Protein AF-0000000085066279 (afdb_homodimer)

Organism: Acidithiobacillus ferrooxidans (strain ATCC 23270 / DSM 14882 / CIP 104768 / NCIMB 8455) (NCBI:txid243159)

pLDDT: mean 94.23, std 7.68, range [51.97, 98.94]

Solvent-accessible surface area (backbone atoms only — not comparable to full-atom values): 13803 Å² total; per-residue (Å²): 114,69,69,58,53,50,50,50,53,35,50,50,52,16,54,42,42,28,54,33,51,52,18,50,23,32,25,36,24,28,29,51,40,32,69,71,71,25,71,90,31,70,69,58,28,53,52,33,43,52,47,23,27,52,13,27,50,40,41,52,52,37,54,50,48,53,48,50,53,36,28,74,75,66,74,42,65,82,91,58,49,72,70,12,40,52,22,49,51,48,31,49,51,31,34,53,53,35,34,52,52,32,52,50,44,74,73,42,47,90,78,44,53,72,66,54,52,49,49,53,47,50,51,42,27,50,35,36,51,49,30,51,40,25,50,21,39,27,62,54,49,86,113,70,66,58,53,51,50,51,53,35,49,51,52,17,52,42,42,28,55,34,52,52,18,51,22,32,25,36,23,29,30,52,41,34,69,72,70,24,72,92,31,69,71,59,29,52,52,33,43,50,47,23,28,52,13,28,51,40,41,52,53,37,53,49,47,54,48,51,52,36,29,74,74,67,74,42,65,82,90,59,50,70,68,14,39,53,21,49,52,48,32,50,51,31,34,54,52,34,33,51,50,34,51,50,45,74,73,44,48,91,78,46,52,73,67,54,51,49,48,53,47,50,51,42,27,49,35,36,53,49,30,52,40,25,50,20,39,27,64,54,49,85

Foldseek 3Di:
DVVVVVVVLVVQLVVLVVLLVVLLCLQQVLLVCLLPPCLPPPVSNLVSLVSNLVSLVSNVVSVVVQQVSCCVVVVDGDPADDLLVVLVVLLVVLSVLLNVLSVVCNVCVVPDDSVRSNVSSVVSSVSSVSNVVSVVSNVPRD/DVVVVVVVLVVVLVVLVVLLVVLLCLQQVLLVCLLPPCLPPPVSNLVSLVSNLVSLVSNVVSVVVQQVSCCVVVVDGDPADDLLVVLVVLLVVLSVLLNVLSVVCNVCVVPDDSVRSNVSSVVSSVSSVSNVVSVVSNVPRD

Sequence (284 aa):
MSGFFFSTQLLLYACIQALHNLGAVAIVGGGAAALLLARRSPGTQRTLVWVITLGWVNQGVTGALFGITSYAYDGRLPDIHGIALTALFLKMACAVAGIILGMTYLGFESGWSGAGQRRVLGADFGLGVTALTAAAFLRWFSMSGFFFSTQLLLYACIQALHNLGAVAIVGGGAAALLLARRSPGTQRTLVWVITLGWVNQGVTGALFGITSYAYDGRLPDIHGIALTALFLKMACAVAGIILGMTYLGFESGWSGAGQRRVLGADFGLGVTALTAAAFLRWFS

Nearest PDB structures (foldseek):
  3egw-assembly1_C  TM=5.093E-01  e=3.151E-01  Escherichia coli K-12
  1y5l-assembly1_C  TM=3.820E-01  e=2.160E+00  Escherichia coli
  3ezu-assembly1_A-2  TM=3.743E-01  e=4.312E+00  Geobacter sulfurreducens
  8t1f-assembly1_B  TM=3.229E-01  e=4.104E+00  Homo sapiens
  3egw-assembly1_C  TM=5.090E-01  e=3.591E-01  Escherichia coli K-12

Secondary structure (DSSP, 8-state):
-HHHHHHHHHHHHHHHHHHHHHHHHHHHHHHHHHHHTSTT-HHHHHHHHHHHHHHHHHHHHHHHHHHHHHHHHHSS-----HHHHHHHHHHHHHHHHHHHHHHHHHHHGGGS-HHHHHHHHHHHHHHHHHHHHHHHHHHH--/-HHHHHHHHHHHHHHHHHHHHHHHHHHHHHHHHHHHTSTT-HHHHHHHHHHHHHHHHHHHHHHHHHHHHHHHHHSS-----HHHHHHHHHHHHHHHHHHHHHHHHHHHGGGS-HHHHHHHHHHHHHHHHHHHHHHHHHHH--

Structure (mmCIF, N/CA/C/O backbone):
data_AF-0000000085066279-model_v1
#
loop_
_entity.id
_entity.type
_entity.pdbx_description
1 polymer 'Uncharacterized protein'
#
loop_
_atom_site.group_PDB
_atom_site.id
_atom_site.type_symbol
_atom_site.label_atom_id
_atom_site.label_alt_id
_atom_site.label_comp_id
_atom_site.label_asym_id
_atom_site.label_entity_id
_atom_site.label_seq_id
_atom_site.pdbx_PDB_ins_code
_atom_site.Cartn_x
_atom_site.Cartn_y
_atom_site.Cartn_z
_atom_site.occupancy
_atom_site.B_iso_or_equiv
_atom_site.auth_seq_id
_atom_site.auth_comp_id
_atom_site.auth_asym_id
_atom_site.auth_atom_id
_atom_site.pdbx_PDB_model_num
ATOM 1 N N . MET A 1 1 ? 1.073 -34.594 8.008 1 51.97 1 MET A N 1
ATOM 2 C CA . MET A 1 1 ? 2.26 -33.781 8.297 1 51.97 1 MET A CA 1
ATOM 3 C C . MET A 1 1 ? 2.561 -32.844 7.156 1 51.97 1 MET A C 1
ATOM 5 O O . MET A 1 1 ? 2.848 -31.656 7.391 1 51.97 1 MET A O 1
ATOM 9 N N . SER A 1 2 ? 2.305 -33.156 5.855 1 62.31 2 SER A N 1
ATOM 10 C CA . SER A 1 2 ? 2.576 -32.344 4.664 1 62.31 2 SER A CA 1
ATOM 11 C C . SER A 1 2 ? 1.599 -31.188 4.539 1 62.31 2 SER A C 1
ATOM 13 O O . SER A 1 2 ? 2.002 -30.062 4.266 1 62.31 2 SER A O 1
ATOM 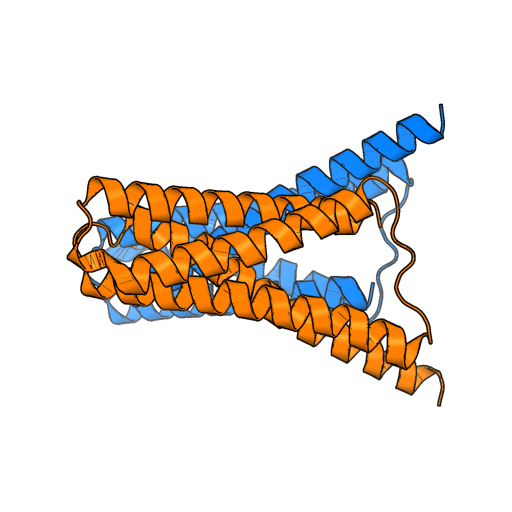15 N N . GLY A 1 3 ? 0.349 -31.453 4.93 1 62.25 3 GLY A N 1
ATOM 16 C CA . GLY A 1 3 ? -0.673 -30.422 4.855 1 62.25 3 GLY A CA 1
ATOM 17 C C . GLY A 1 3 ? -0.469 -29.312 5.867 1 62.25 3 GLY A C 1
ATOM 18 O O . GLY A 1 3 ? -0.65 -28.125 5.547 1 62.25 3 GLY A O 1
ATOM 19 N N . PHE A 1 4 ? -0.004 -29.75 7.109 1 62.25 4 PHE A N 1
ATOM 20 C CA . PHE A 1 4 ? 0.241 -28.781 8.18 1 62.25 4 PHE A CA 1
ATOM 21 C C . PHE A 1 4 ? 1.434 -27.906 7.844 1 62.25 4 PHE A C 1
ATOM 23 O O . PHE A 1 4 ? 1.387 -26.688 8.047 1 62.25 4 PHE A O 1
ATOM 30 N N . PHE A 1 5 ? 2.461 -28.438 7.34 1 65.38 5 PHE A N 1
ATOM 31 C CA . PHE A 1 5 ? 3.664 -27.703 6.977 1 65.38 5 PHE A CA 1
ATOM 32 C C . PHE A 1 5 ? 3.367 -26.703 5.863 1 65.38 5 PHE A C 1
ATOM 34 O O . PHE A 1 5 ? 3.838 -25.562 5.902 1 65.38 5 PHE A O 1
ATOM 41 N N . PHE A 1 6 ? 2.561 -27.094 5.008 1 74.62 6 PHE A N 1
ATOM 42 C CA . PHE A 1 6 ? 2.174 -26.219 3.906 1 74.62 6 PHE A CA 1
ATOM 43 C C . PHE A 1 6 ? 1.35 -25.031 4.414 1 74.62 6 PHE A C 1
ATOM 45 O O . PHE A 1 6 ? 1.596 -23.891 4.035 1 74.62 6 PHE A O 1
ATOM 52 N N . SER A 1 7 ? 0.626 -25.312 5.371 1 84.94 7 SER A N 1
ATOM 53 C CA . SER A 1 7 ? -0.211 -24.266 5.934 1 84.94 7 SER A CA 1
ATOM 54 C C . SER A 1 7 ? 0.62 -23.266 6.734 1 84.94 7 SER A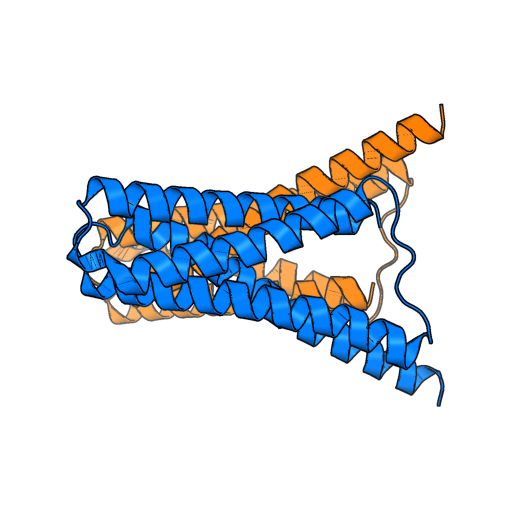 C 1
ATOM 56 O O . SER A 1 7 ? 0.38 -22.062 6.672 1 84.94 7 SER A O 1
ATOM 58 N N . THR A 1 8 ? 1.667 -23.734 7.398 1 89.56 8 THR A N 1
ATOM 59 C CA . THR A 1 8 ? 2.535 -22.859 8.188 1 89.56 8 THR A CA 1
ATOM 60 C C . THR A 1 8 ? 3.361 -21.953 7.277 1 89.56 8 THR A C 1
ATOM 62 O O . THR A 1 8 ? 3.523 -20.766 7.559 1 89.56 8 THR A O 1
ATOM 65 N N . GLN A 1 9 ? 3.873 -22.531 6.262 1 92.62 9 GLN A N 1
ATOM 66 C CA . GLN A 1 9 ? 4.648 -21.75 5.305 1 92.62 9 GLN A CA 1
ATOM 67 C C . GLN A 1 9 ? 3.801 -20.641 4.68 1 92.62 9 GLN A C 1
ATOM 69 O O . GLN A 1 9 ? 4.242 -19.484 4.578 1 92.62 9 GLN A O 1
ATOM 74 N N . LEU A 1 10 ? 2.605 -20.984 4.359 1 95.56 10 LEU A N 1
ATOM 75 C CA . LEU A 1 10 ? 1.714 -20 3.75 1 95.56 10 LEU A CA 1
ATOM 76 C C . LEU A 1 10 ? 1.371 -18.891 4.738 1 95.56 10 LEU A C 1
ATOM 78 O O . LEU A 1 10 ? 1.286 -17.719 4.359 1 95.56 10 LEU A O 1
ATOM 82 N N . LEU A 1 11 ? 1.206 -19.297 5.965 1 95 11 LEU A N 1
ATOM 83 C CA . LEU A 1 11 ? 0.916 -18.312 7 1 95 11 LEU A CA 1
ATOM 84 C C . LEU A 1 11 ? 2.092 -17.359 7.188 1 95 11 LEU A C 1
ATOM 86 O O . LEU A 1 11 ? 1.898 -16.141 7.328 1 95 11 LEU A O 1
ATOM 90 N N . LEU A 1 12 ? 3.264 -17.891 7.125 1 96.19 12 LEU A N 1
ATOM 91 C CA . LEU A 1 12 ? 4.457 -17.062 7.262 1 96.19 12 LEU A CA 1
ATOM 92 C C . LEU A 1 12 ? 4.578 -16.094 6.098 1 96.19 12 LEU A C 1
ATOM 94 O O . LEU A 1 12 ? 4.824 -14.898 6.309 1 96.19 12 LEU A O 1
ATOM 98 N N . TYR A 1 13 ? 4.324 -16.594 4.891 1 96.25 13 TYR A N 1
ATOM 99 C CA . TYR A 1 13 ? 4.348 -15.719 3.727 1 96.25 13 TYR A CA 1
ATOM 100 C C . TYR A 1 13 ? 3.305 -14.609 3.854 1 96.25 13 TYR A C 1
ATOM 102 O O . TYR A 1 13 ? 3.584 -13.445 3.553 1 96.25 13 TYR A O 1
ATOM 110 N N . ALA A 1 14 ? 2.174 -14.922 4.348 1 97.31 14 ALA A N 1
ATOM 111 C CA . ALA A 1 14 ? 1.094 -13.945 4.484 1 97.31 14 ALA A CA 1
ATOM 112 C C . ALA A 1 14 ? 1.447 -12.875 5.512 1 97.31 14 ALA A C 1
ATOM 114 O O . ALA A 1 14 ? 1.197 -11.688 5.293 1 97.31 14 ALA A O 1
ATOM 115 N N . CYS A 1 15 ? 2.035 -13.289 6.586 1 97.88 15 CYS A N 1
ATOM 116 C CA . CYS A 1 15 ? 2.424 -12.336 7.621 1 97.88 15 CYS A CA 1
ATOM 117 C C . CYS A 1 15 ? 3.512 -11.398 7.121 1 97.88 15 CYS A C 1
ATOM 119 O O . CYS A 1 15 ? 3.443 -10.188 7.344 1 97.88 15 CYS A O 1
ATOM 121 N N . ILE A 1 16 ? 4.492 -11.953 6.41 1 98.31 16 ILE A N 1
ATOM 122 C CA . ILE A 1 16 ? 5.551 -11.141 5.828 1 98.31 16 ILE A CA 1
ATOM 123 C C . ILE A 1 16 ? 4.953 -10.156 4.828 1 98.31 16 ILE A C 1
ATOM 125 O O . ILE A 1 16 ? 5.301 -8.969 4.836 1 98.31 16 ILE A O 1
ATOM 129 N N . GLN A 1 17 ? 4.062 -10.664 4.051 1 98.06 17 GLN A N 1
ATOM 130 C CA . GLN A 1 17 ? 3.428 -9.812 3.045 1 98.06 17 GLN A CA 1
ATOM 131 C C . GLN A 1 17 ? 2.637 -8.688 3.695 1 98.06 17 GLN A C 1
ATOM 133 O O . GLN A 1 17 ? 2.633 -7.559 3.199 1 98.06 17 GLN A O 1
ATOM 138 N N . ALA A 1 18 ? 1.961 -8.953 4.754 1 98.38 18 ALA A N 1
ATOM 139 C CA . ALA A 1 18 ? 1.203 -7.922 5.457 1 98.38 18 ALA A CA 1
ATOM 140 C C . ALA A 1 18 ? 2.125 -6.812 5.96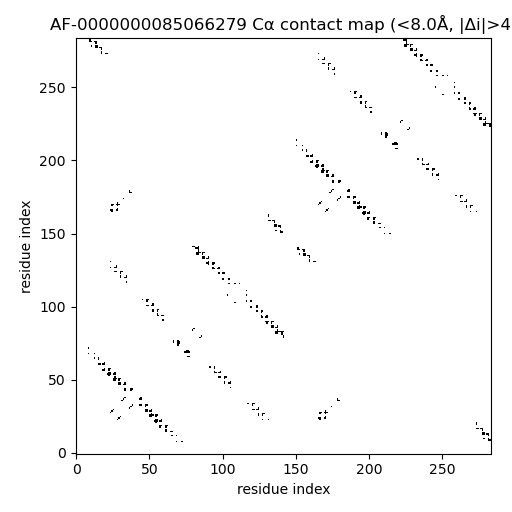5 1 98.38 18 ALA A C 1
ATOM 142 O O . ALA A 1 18 ? 1.835 -5.629 5.789 1 98.38 18 ALA A O 1
ATOM 143 N N . LEU A 1 19 ? 3.217 -7.203 6.562 1 98.5 19 LEU A N 1
ATOM 144 C CA . LEU A 1 19 ? 4.195 -6.234 7.043 1 98.5 19 LEU A CA 1
ATOM 145 C C . LEU A 1 19 ? 4.809 -5.457 5.883 1 98.5 19 LEU A C 1
ATOM 147 O O . LEU A 1 19 ? 5.043 -4.254 5.988 1 98.5 19 LEU A O 1
ATOM 151 N N . HIS A 1 20 ? 5.043 -6.18 4.82 1 98.56 20 HIS A N 1
ATOM 152 C CA . HIS A 1 20 ? 5.602 -5.57 3.619 1 98.56 20 HIS A CA 1
ATOM 153 C C . HIS A 1 20 ? 4.66 -4.512 3.051 1 98.56 20 HIS A C 1
ATOM 155 O O . HIS A 1 20 ? 5.094 -3.412 2.699 1 98.56 20 HIS A O 1
ATOM 161 N N . ASN A 1 21 ? 3.387 -4.766 3.053 1 98.56 21 ASN A N 1
ATOM 162 C CA . ASN A 1 21 ? 2.369 -3.828 2.59 1 98.56 21 ASN A CA 1
ATOM 163 C C . ASN A 1 21 ? 2.314 -2.582 3.469 1 98.56 21 ASN A C 1
ATOM 165 O O . ASN A 1 21 ? 2.195 -1.464 2.963 1 98.56 21 ASN A O 1
ATOM 169 N N . LEU A 1 22 ? 2.414 -2.807 4.711 1 98.5 22 LEU A N 1
ATOM 170 C CA . LEU A 1 22 ? 2.357 -1.685 5.645 1 98.5 22 LEU A CA 1
ATOM 171 C C . LEU A 1 22 ? 3.57 -0.776 5.477 1 98.5 22 LEU A C 1
ATOM 173 O O . LEU A 1 22 ? 3.459 0.445 5.605 1 98.5 22 LEU A O 1
ATOM 177 N N . GLY A 1 23 ? 4.672 -1.417 5.219 1 98.69 23 GLY A N 1
ATOM 178 C CA . GLY A 1 23 ? 5.852 -0.618 4.926 1 98.69 23 GLY A CA 1
ATOM 179 C C . GLY A 1 23 ? 5.691 0.251 3.693 1 98.69 23 GLY A C 1
ATOM 180 O O . GLY A 1 23 ? 6.121 1.408 3.684 1 98.69 23 GLY A O 1
ATOM 181 N N . ALA A 1 24 ? 5.094 -0.312 2.676 1 98.81 24 ALA A N 1
ATOM 182 C CA . ALA A 1 24 ? 4.855 0.45 1.454 1 98.81 24 ALA A CA 1
ATOM 183 C C . ALA A 1 24 ? 3.93 1.635 1.719 1 98.81 24 ALA A C 1
ATOM 185 O O . ALA A 1 24 ? 4.145 2.729 1.194 1 98.81 24 ALA A O 1
ATOM 186 N N . VAL A 1 25 ? 2.957 1.449 2.525 1 98.81 25 VAL A N 1
ATOM 187 C CA . VAL A 1 25 ? 2.045 2.525 2.898 1 98.81 25 VAL A CA 1
ATOM 188 C C . VAL A 1 25 ? 2.811 3.617 3.645 1 98.81 25 VAL A C 1
ATOM 190 O O . VAL A 1 25 ? 2.594 4.809 3.406 1 98.81 25 VAL A O 1
ATOM 193 N N . ALA A 1 26 ? 3.648 3.197 4.559 1 98.81 26 ALA A N 1
ATOM 194 C CA . ALA A 1 26 ? 4.441 4.168 5.309 1 98.81 26 ALA A CA 1
ATOM 195 C C . ALA A 1 26 ? 5.293 5.02 4.375 1 98.81 26 ALA A C 1
ATOM 197 O O . ALA A 1 26 ? 5.414 6.234 4.566 1 98.81 26 ALA A O 1
ATOM 198 N N . ILE A 1 27 ? 5.84 4.414 3.379 1 98.94 27 ILE A N 1
ATOM 199 C CA . ILE A 1 27 ? 6.746 5.098 2.463 1 98.94 27 ILE A CA 1
ATOM 200 C C . ILE A 1 27 ? 5.961 6.074 1.59 1 98.94 27 ILE A C 1
ATOM 202 O O . ILE A 1 27 ? 6.219 7.281 1.606 1 98.94 27 ILE A O 1
ATOM 206 N N . VAL A 1 28 ? 4.996 5.586 0.879 1 98.88 28 VAL A N 1
ATOM 207 C CA . VAL A 1 28 ? 4.305 6.406 -0.11 1 98.88 28 VAL A CA 1
ATOM 208 C C . VAL A 1 28 ? 3.309 7.328 0.589 1 98.88 28 VAL A C 1
ATOM 210 O O . VAL A 1 28 ? 3.236 8.523 0.281 1 98.88 28 VAL A O 1
ATOM 213 N N . GLY A 1 29 ? 2.566 6.762 1.529 1 98.75 29 GLY A N 1
ATOM 214 C CA . GLY A 1 29 ? 1.651 7.594 2.295 1 98.75 29 GLY A CA 1
ATOM 215 C C . GLY A 1 29 ? 2.357 8.641 3.135 1 98.75 29 GLY A C 1
ATOM 216 O O . GLY A 1 29 ? 1.924 9.797 3.193 1 98.75 29 GLY A O 1
ATOM 217 N N . GLY A 1 30 ? 3.426 8.227 3.787 1 98.62 30 GLY A N 1
ATOM 218 C CA . GLY A 1 30 ? 4.227 9.172 4.551 1 98.62 30 GLY A CA 1
ATOM 219 C C . GLY A 1 30 ? 4.863 10.242 3.693 1 98.62 30 GLY A C 1
ATOM 220 O O . GLY A 1 30 ? 4.914 11.414 4.086 1 98.62 30 GLY A O 1
ATOM 221 N N . GLY A 1 31 ? 5.32 9.797 2.57 1 98.62 31 GLY A N 1
ATOM 222 C CA . GLY A 1 31 ? 5.887 10.766 1.643 1 98.62 31 GLY A CA 1
ATOM 223 C C . GLY A 1 31 ? 4.883 11.805 1.177 1 98.62 31 GLY A C 1
ATOM 224 O O . GLY A 1 31 ? 5.18 13 1.161 1 98.62 31 GLY A O 1
ATOM 225 N N . ALA A 1 32 ? 3.723 11.344 0.807 1 98.62 32 ALA A N 1
ATOM 226 C CA . ALA A 1 32 ? 2.668 12.266 0.407 1 98.62 32 ALA A CA 1
ATOM 227 C C . ALA A 1 32 ? 2.307 13.211 1.55 1 98.62 32 ALA A C 1
ATOM 229 O O . ALA A 1 32 ? 2.145 14.422 1.34 1 98.62 32 ALA A O 1
ATOM 230 N N . ALA A 1 33 ? 2.232 12.688 2.73 1 98.44 33 ALA A N 1
ATOM 231 C CA . ALA A 1 33 ? 1.896 13.508 3.893 1 98.44 33 ALA A CA 1
ATOM 232 C C . ALA A 1 33 ? 2.977 14.547 4.16 1 98.44 33 ALA A C 1
ATOM 234 O O . ALA A 1 33 ? 2.67 15.703 4.48 1 98.44 33 ALA A O 1
ATOM 235 N N . ALA A 1 34 ? 4.199 14.156 4.027 1 97.88 34 ALA A N 1
ATOM 236 C CA . ALA A 1 34 ? 5.301 15.086 4.258 1 97.88 34 ALA A CA 1
ATOM 237 C C . ALA A 1 34 ? 5.273 16.234 3.248 1 97.88 34 ALA A C 1
ATOM 239 O O . ALA A 1 34 ? 5.461 17.391 3.613 1 97.88 34 ALA A O 1
ATOM 240 N N . LEU A 1 35 ? 4.957 15.938 2.033 1 97.38 35 LEU A N 1
ATOM 241 C CA . LEU A 1 35 ? 5.02 16.906 0.94 1 97.38 35 LEU A CA 1
ATOM 242 C C . LEU A 1 35 ? 3.801 17.812 0.955 1 97.38 35 LEU A C 1
ATOM 244 O O . LEU A 1 35 ? 3.9 19 0.604 1 97.38 35 LEU A O 1
ATOM 248 N N . LEU A 1 36 ? 2.693 17.281 1.435 1 96.06 36 LEU A N 1
ATOM 249 C CA . LEU A 1 36 ? 1.452 18.016 1.222 1 96.06 36 LEU A CA 1
ATOM 250 C C . LEU A 1 36 ? 0.933 18.594 2.533 1 96.06 36 LEU A C 1
ATOM 252 O O . LEU A 1 36 ? 0.316 19.656 2.543 1 96.06 36 LEU A O 1
ATOM 256 N N . LEU A 1 37 ? 1.232 17.922 3.652 1 95.88 37 LEU A N 1
ATOM 257 C CA . LEU A 1 37 ? 0.564 18.312 4.891 1 95.88 37 LEU A CA 1
ATOM 258 C C . LEU A 1 37 ? 1.564 18.859 5.902 1 95.88 37 LEU A C 1
ATOM 260 O O . LEU A 1 37 ? 1.208 19.672 6.75 1 95.88 37 LEU A O 1
ATOM 264 N N . ALA A 1 38 ? 2.799 18.469 5.789 1 94 38 ALA A N 1
ATOM 265 C CA . ALA A 1 38 ? 3.746 18.812 6.852 1 94 38 ALA A CA 1
ATOM 266 C C . ALA A 1 38 ? 4.777 19.828 6.363 1 94 38 ALA A C 1
ATOM 268 O O . ALA A 1 38 ? 5.816 20.016 7 1 94 38 ALA A O 1
ATOM 269 N N . ARG A 1 39 ? 4.555 20.469 5.32 1 87.69 39 ARG A N 1
ATOM 270 C CA . ARG A 1 39 ? 5.5 21.375 4.676 1 87.69 39 ARG A CA 1
ATOM 271 C C . ARG A 1 39 ? 5.922 22.484 5.629 1 87.69 39 ARG A C 1
ATOM 273 O O . ARG A 1 39 ? 7.062 22.953 5.574 1 87.69 39 ARG A O 1
ATOM 280 N N . ARG A 1 40 ? 5.094 22.938 6.555 1 87.88 40 ARG A N 1
ATOM 281 C CA . ARG A 1 40 ? 5.371 24.094 7.402 1 87.88 40 ARG A CA 1
ATOM 282 C C . ARG A 1 40 ? 5.637 23.656 8.844 1 87.88 40 ARG A C 1
ATOM 284 O O . ARG A 1 40 ? 5.547 24.469 9.766 1 87.88 40 ARG A O 1
ATOM 291 N N . SER A 1 41 ? 5.906 22.375 9 1 92 41 SER A N 1
ATOM 292 C CA . SER A 1 41 ? 6.168 21.844 10.328 1 92 41 SER A CA 1
ATOM 293 C C . SER A 1 41 ? 7.418 20.969 10.336 1 92 41 SER A C 1
ATOM 295 O O . SER A 1 41 ? 7.332 19.75 10.195 1 92 41 SER A O 1
ATOM 297 N N . PRO A 1 42 ? 8.531 21.625 10.625 1 90.5 42 PRO A N 1
ATOM 298 C CA . PRO A 1 42 ? 9.797 20.875 10.547 1 90.5 42 PRO A CA 1
ATOM 299 C C . PRO A 1 42 ? 9.812 19.656 11.453 1 90.5 42 PRO A C 1
ATOM 301 O O . PRO A 1 42 ? 10.328 18.594 11.055 1 90.5 42 PRO A O 1
ATOM 304 N N . GLY A 1 43 ? 9.297 19.797 12.641 1 93.5 43 GLY A N 1
ATOM 305 C CA . GLY A 1 43 ? 9.25 18.656 13.531 1 93.5 43 GLY A CA 1
ATOM 306 C C . GLY A 1 43 ? 8.438 17.5 12.977 1 93.5 43 GLY A C 1
ATOM 307 O O . GLY A 1 43 ? 8.875 16.344 13.031 1 93.5 43 GLY A O 1
ATOM 308 N N . THR A 1 44 ? 7.238 17.781 12.43 1 95.94 44 THR A N 1
ATOM 309 C CA . THR A 1 44 ? 6.383 16.766 11.828 1 95.94 44 THR A CA 1
ATOM 310 C C . THR A 1 44 ? 7.047 16.156 10.602 1 95.94 44 THR A C 1
ATOM 312 O O . THR A 1 44 ? 6.973 14.938 10.383 1 95.94 44 THR A O 1
ATOM 315 N N . GLN A 1 45 ? 7.656 16.984 9.859 1 96.25 45 GLN A N 1
ATOM 316 C CA . GLN A 1 45 ? 8.352 16.484 8.68 1 96.25 45 GLN A CA 1
ATOM 317 C C . GLN A 1 45 ? 9.461 15.508 9.062 1 96.25 45 GLN A C 1
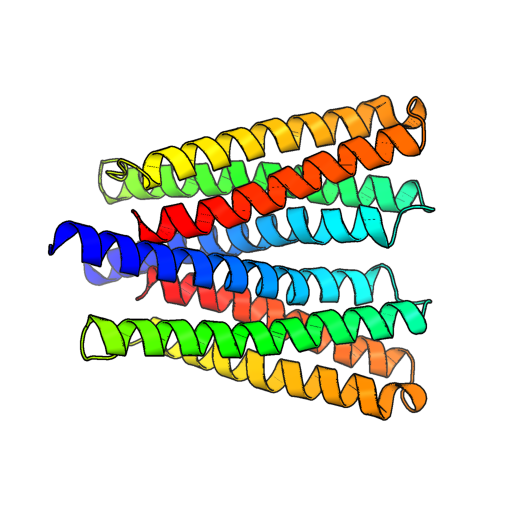ATOM 319 O O . GLN A 1 45 ? 9.586 14.438 8.461 1 96.25 45 GLN A O 1
ATOM 324 N N . ARG A 1 46 ? 10.234 15.875 10.031 1 96.5 46 ARG A N 1
ATOM 325 C CA . ARG A 1 46 ? 11.305 14.992 10.484 1 96.5 46 ARG A CA 1
ATOM 326 C C . ARG A 1 46 ? 10.75 13.656 10.953 1 96.5 46 ARG A C 1
ATOM 328 O O . ARG A 1 46 ? 11.305 12.602 10.641 1 96.5 46 ARG A O 1
ATOM 335 N N . THR A 1 47 ? 9.68 13.648 11.68 1 97.88 47 THR A N 1
ATOM 336 C CA . THR A 1 47 ? 9.031 12.422 12.141 1 97.88 47 THR A CA 1
ATOM 337 C C . THR A 1 47 ? 8.586 11.57 10.953 1 97.88 47 THR A C 1
ATOM 339 O O . THR A 1 47 ? 8.797 10.359 10.945 1 97.88 47 THR A O 1
ATOM 342 N N . LEU A 1 48 ? 8 12.195 9.984 1 98.44 48 LEU A N 1
ATOM 343 C CA . LEU A 1 48 ? 7.547 11.469 8.805 1 98.44 48 LEU A CA 1
ATOM 344 C C . LEU A 1 48 ? 8.727 10.867 8.039 1 98.44 48 LEU A C 1
ATOM 346 O O . LEU A 1 48 ? 8.633 9.758 7.523 1 98.44 48 LEU A O 1
ATOM 350 N N . VAL A 1 49 ? 9.805 11.609 7.992 1 98.38 49 VAL A N 1
ATOM 351 C CA . VAL A 1 49 ? 10.977 11.078 7.309 1 98.38 49 VAL A CA 1
ATOM 352 C C . VAL A 1 49 ? 11.508 9.859 8.062 1 98.38 49 VAL A C 1
ATOM 354 O O . VAL A 1 49 ? 11.961 8.891 7.453 1 98.38 49 VAL A O 1
ATOM 357 N N . TRP A 1 50 ? 11.477 9.852 9.367 1 98.5 50 TRP A N 1
ATOM 358 C CA . TRP A 1 50 ? 11.82 8.664 10.141 1 98.5 50 TRP A CA 1
ATOM 359 C C . TRP A 1 50 ? 10.898 7.5 9.781 1 98.5 50 TRP A C 1
ATOM 361 O O . TRP A 1 50 ? 11.359 6.375 9.57 1 98.5 50 TRP A O 1
ATOM 371 N N . VAL A 1 51 ? 9.602 7.691 9.688 1 98.81 51 VAL A N 1
ATOM 372 C CA . VAL A 1 51 ? 8.617 6.668 9.352 1 98.81 51 VAL A CA 1
ATOM 373 C C . VAL A 1 51 ? 8.906 6.109 7.961 1 98.81 51 VAL A C 1
ATOM 375 O O . VAL A 1 51 ? 8.891 4.891 7.758 1 98.81 51 VAL A O 1
ATOM 378 N N . ILE A 1 52 ? 9.188 7.027 7.039 1 98.88 52 ILE A N 1
ATOM 379 C CA . ILE A 1 52 ? 9.484 6.645 5.664 1 98.88 52 ILE A CA 1
ATOM 380 C C . ILE A 1 52 ? 10.758 5.801 5.629 1 98.88 52 ILE A C 1
ATOM 382 O O . ILE A 1 52 ? 10.789 4.742 5.004 1 98.88 52 ILE A O 1
ATOM 386 N N . THR A 1 53 ? 11.797 6.238 6.355 1 98.88 53 THR A N 1
ATOM 387 C CA . THR A 1 53 ? 13.078 5.535 6.359 1 98.88 53 THR A CA 1
ATOM 388 C C . THR A 1 53 ? 12.938 4.156 6.996 1 98.88 53 THR A C 1
ATOM 390 O O . THR A 1 53 ? 13.453 3.168 6.469 1 98.88 53 THR A O 1
ATOM 393 N N . LEU A 1 54 ? 12.211 4.066 8.039 1 98.81 54 LEU A N 1
ATOM 394 C CA . LEU A 1 54 ? 11.945 2.773 8.656 1 98.81 54 LEU A CA 1
ATOM 395 C C . LEU A 1 54 ? 11.086 1.9 7.742 1 98.81 54 LEU A C 1
ATOM 397 O O . LEU A 1 54 ? 11.242 0.676 7.727 1 98.81 54 LEU A O 1
ATOM 401 N N . GLY A 1 55 ? 10.195 2.518 6.965 1 98.88 55 GLY A N 1
ATOM 402 C CA . GLY A 1 55 ? 9.461 1.802 5.934 1 98.88 55 GLY A CA 1
ATOM 403 C C . GLY A 1 55 ? 10.367 1.146 4.906 1 98.88 55 GLY A C 1
ATOM 404 O O . GLY A 1 55 ? 10.164 -0.013 4.543 1 98.88 55 GLY A O 1
ATOM 405 N N . TRP A 1 56 ? 11.359 1.886 4.508 1 98.88 56 TRP A N 1
ATOM 406 C CA . TRP A 1 56 ? 12.312 1.34 3.551 1 98.88 56 TRP A CA 1
ATOM 407 C C . TRP A 1 56 ? 13.102 0.189 4.164 1 98.88 56 TRP A C 1
ATOM 409 O O . TRP A 1 56 ? 13.344 -0.83 3.512 1 98.88 56 TRP A O 1
ATOM 419 N N . VAL A 1 57 ? 13.531 0.322 5.395 1 98.81 57 VAL A N 1
ATOM 420 C CA . VAL A 1 57 ? 14.227 -0.76 6.082 1 98.81 57 VAL A CA 1
ATOM 421 C C . VAL A 1 57 ? 13.32 -1.985 6.168 1 98.81 57 VAL A C 1
ATOM 423 O O . VAL A 1 57 ? 13.758 -3.109 5.91 1 98.81 57 VAL A O 1
ATOM 426 N N . ASN A 1 58 ? 12.094 -1.76 6.496 1 98.81 58 ASN A N 1
ATOM 427 C CA . ASN A 1 58 ? 11.109 -2.836 6.527 1 98.81 58 ASN A CA 1
ATOM 428 C C . ASN A 1 58 ? 10.984 -3.52 5.168 1 98.81 58 ASN A C 1
ATOM 430 O O . ASN A 1 58 ? 10.875 -4.742 5.094 1 98.81 58 ASN A O 1
ATOM 434 N N . GLN A 1 59 ? 10.977 -2.723 4.07 1 98.75 59 GLN A N 1
ATOM 435 C CA . GLN A 1 59 ? 10.938 -3.314 2.734 1 98.75 59 GLN A CA 1
ATOM 436 C C . GLN A 1 59 ? 12.125 -4.25 2.518 1 98.75 59 GLN A C 1
ATOM 438 O O . GLN A 1 59 ? 11.977 -5.324 1.93 1 98.75 59 GLN A O 1
ATOM 443 N N . GLY A 1 60 ? 13.312 -3.805 2.912 1 98.25 60 GLY A N 1
ATOM 444 C CA . GLY A 1 60 ? 14.492 -4.645 2.787 1 98.25 60 GLY A CA 1
ATOM 445 C C . GLY A 1 60 ? 14.406 -5.918 3.605 1 98.25 60 GLY A C 1
ATOM 446 O O . GLY A 1 60 ? 14.68 -7.008 3.098 1 98.25 60 GLY A O 1
ATOM 447 N N . VAL A 1 61 ? 14.008 -5.734 4.855 1 98.44 61 VAL A N 1
ATOM 448 C CA . VAL A 1 61 ? 13.953 -6.859 5.785 1 98.44 61 VAL A CA 1
ATOM 449 C C . VAL A 1 61 ? 12.906 -7.867 5.324 1 98.44 61 VAL A C 1
ATOM 451 O O . VAL A 1 61 ? 13.18 -9.062 5.23 1 98.44 61 VAL A O 1
ATOM 454 N N . THR A 1 62 ? 11.719 -7.457 4.961 1 98.5 62 THR A N 1
ATOM 455 C CA . THR A 1 62 ? 10.664 -8.367 4.523 1 98.5 62 THR A CA 1
ATOM 456 C C . THR A 1 62 ? 10.992 -8.961 3.156 1 98.5 62 THR A C 1
ATOM 458 O O . THR A 1 62 ? 10.68 -10.117 2.885 1 98.5 62 THR A O 1
ATOM 461 N N . GLY A 1 63 ? 11.625 -8.18 2.287 1 96.94 63 GLY A N 1
ATOM 462 C CA . GLY A 1 63 ? 12.117 -8.734 1.039 1 96.94 63 GLY A CA 1
ATOM 463 C C . GLY A 1 63 ? 13.086 -9.891 1.242 1 96.94 63 GLY A C 1
ATOM 464 O O . GLY A 1 63 ? 12.961 -10.93 0.593 1 96.94 63 GLY A O 1
ATOM 465 N N . ALA A 1 64 ? 14.016 -9.688 2.143 1 96.38 64 ALA A N 1
ATOM 466 C CA . ALA A 1 64 ? 14.969 -10.734 2.471 1 96.38 64 ALA A CA 1
ATOM 467 C C . ALA A 1 64 ? 14.266 -11.938 3.1 1 96.38 64 ALA A C 1
ATOM 469 O O . ALA A 1 64 ? 14.609 -13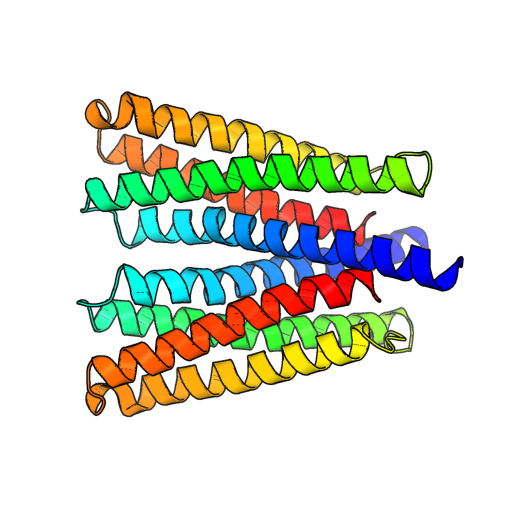.086 2.807 1 96.38 64 ALA A O 1
ATOM 470 N N . LEU A 1 65 ? 13.312 -11.648 3.938 1 97.19 65 LEU A N 1
ATOM 471 C CA . LEU A 1 65 ? 12.602 -12.719 4.621 1 97.19 65 LEU A CA 1
ATOM 472 C C . LEU A 1 65 ? 11.812 -13.57 3.627 1 97.19 65 LEU A C 1
ATOM 474 O O . LEU A 1 65 ? 11.664 -14.781 3.816 1 97.19 65 LEU A O 1
ATOM 478 N N . PHE A 1 66 ? 11.312 -13.039 2.535 1 95.44 66 PHE A N 1
ATOM 479 C CA . PHE A 1 66 ? 10.688 -13.836 1.482 1 95.44 66 PHE A CA 1
ATOM 480 C C . PHE A 1 66 ? 11.672 -14.844 0.905 1 95.44 66 PHE A C 1
ATOM 482 O O . PHE A 1 66 ? 11.328 -16.016 0.709 1 95.44 66 PHE A O 1
ATOM 489 N N . GLY A 1 67 ? 12.891 -14.344 0.617 1 92.38 67 GLY A N 1
ATOM 490 C CA . GLY A 1 67 ? 13.922 -15.219 0.087 1 92.38 67 GLY A CA 1
ATOM 491 C C . GLY A 1 67 ? 14.336 -16.297 1.06 1 92.38 67 GLY A C 1
ATOM 492 O O . GLY A 1 67 ? 14.461 -17.469 0.679 1 92.38 67 GLY A O 1
ATOM 493 N N . ILE A 1 68 ? 14.539 -15.914 2.293 1 94.38 68 ILE A N 1
ATOM 494 C CA . ILE A 1 68 ? 14.969 -16.844 3.328 1 94.38 68 ILE A CA 1
ATOM 495 C C . ILE A 1 68 ? 13.906 -17.922 3.537 1 94.38 68 ILE A C 1
ATOM 497 O O . ILE A 1 68 ? 14.219 -19.109 3.65 1 94.38 68 ILE A O 1
ATOM 501 N N . THR A 1 69 ? 12.648 -17.5 3.574 1 93 69 THR A N 1
ATOM 502 C CA . THR A 1 69 ? 11.547 -18.438 3.742 1 93 69 THR A CA 1
ATOM 503 C C . THR A 1 69 ? 11.484 -19.406 2.564 1 93 69 THR A C 1
ATOM 505 O O . THR A 1 69 ? 11.32 -20.625 2.756 1 93 69 THR A O 1
ATOM 508 N N . SER A 1 70 ? 11.688 -18.922 1.347 1 90.69 70 SER A N 1
ATOM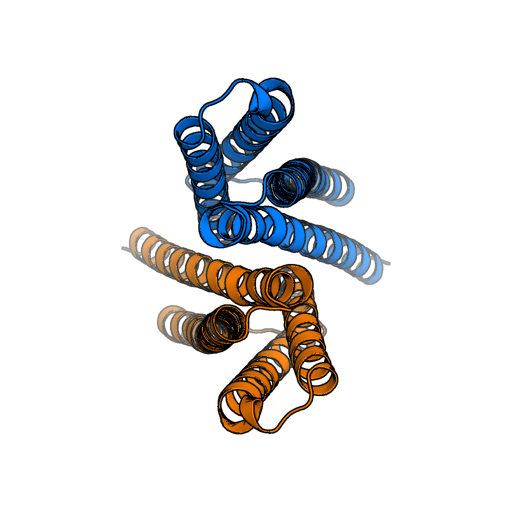 509 C CA . SER A 1 70 ? 11.664 -19.766 0.162 1 90.69 70 SER A CA 1
ATOM 510 C C . SER A 1 70 ? 12.805 -20.781 0.192 1 90.69 70 SER A C 1
ATOM 512 O O . SER A 1 70 ? 12.594 -21.969 -0.112 1 90.69 70 SER A O 1
ATOM 514 N N . TYR A 1 71 ? 13.922 -20.359 0.606 1 90.19 71 TYR A N 1
ATOM 515 C CA . TYR A 1 71 ? 15.078 -21.25 0.672 1 90.19 71 TYR A CA 1
ATOM 516 C C . TYR A 1 71 ? 14.891 -22.297 1.752 1 90.19 71 TYR A C 1
ATOM 518 O O . TYR A 1 71 ? 15.227 -23.469 1.547 1 90.19 71 TYR A O 1
ATOM 526 N N . ALA A 1 72 ? 14.438 -21.953 2.854 1 90.06 72 ALA A N 1
ATOM 527 C CA . ALA A 1 72 ? 14.266 -22.844 3.99 1 90.06 72 ALA A CA 1
ATOM 528 C C . ALA A 1 72 ? 13.242 -23.938 3.678 1 90.06 72 ALA A C 1
ATOM 530 O O . ALA A 1 72 ? 13.422 -25.094 4.066 1 90.06 72 ALA A O 1
ATOM 531 N N . TYR A 1 73 ? 12.211 -23.641 2.922 1 87.75 73 TYR A N 1
ATOM 532 C CA . TYR A 1 73 ? 11.125 -24.578 2.701 1 87.75 73 TYR A CA 1
ATOM 533 C C . TYR A 1 73 ? 11.297 -25.297 1.368 1 87.75 73 TYR A C 1
ATOM 535 O O . TYR A 1 73 ? 10.922 -26.469 1.234 1 87.75 73 TYR A O 1
ATOM 543 N N . ASP A 1 74 ? 11.875 -24.656 0.39 1 87.81 74 ASP A N 1
ATOM 544 C CA . ASP A 1 74 ? 11.945 -25.234 -0.945 1 87.81 74 ASP A CA 1
ATOM 545 C C . ASP A 1 74 ? 13.367 -25.672 -1.278 1 87.81 74 ASP A C 1
ATOM 547 O O . ASP A 1 74 ? 13.586 -26.391 -2.254 1 87.81 74 ASP A O 1
ATOM 551 N N . GLY A 1 75 ? 14.328 -25.312 -0.499 1 88.81 75 GLY A N 1
ATOM 552 C CA . GLY A 1 75 ? 15.727 -25.656 -0.729 1 88.81 75 GLY A CA 1
ATOM 553 C C . GLY A 1 75 ? 16.359 -24.859 -1.854 1 88.81 75 GLY A C 1
ATOM 554 O O . GLY A 1 75 ? 17.484 -25.141 -2.264 1 88.81 75 GLY A O 1
ATOM 555 N N . ARG A 1 76 ? 15.555 -23.969 -2.441 1 87 76 ARG A N 1
ATOM 556 C CA . ARG A 1 76 ? 16.062 -23.125 -3.516 1 87 76 ARG A CA 1
ATOM 557 C C . ARG A 1 76 ? 15.367 -21.766 -3.508 1 87 76 ARG A C 1
ATOM 559 O O . ARG A 1 76 ? 14.281 -21.609 -2.939 1 87 76 ARG A O 1
ATOM 566 N N . LEU A 1 77 ? 16.016 -20.828 -4.168 1 86.81 77 LEU A N 1
ATOM 567 C CA . LEU A 1 77 ? 15.414 -19.516 -4.336 1 86.81 77 LEU A CA 1
ATOM 568 C C . LEU A 1 77 ? 14.406 -19.516 -5.484 1 86.81 77 LEU A C 1
ATOM 570 O O . LEU A 1 77 ? 14.516 -20.344 -6.398 1 86.81 77 LEU A O 1
ATOM 574 N N . PRO A 1 78 ? 13.508 -18.609 -5.387 1 82.44 78 PRO A N 1
ATOM 575 C CA . PRO A 1 78 ? 12.539 -18.547 -6.48 1 82.44 78 PRO A CA 1
ATOM 576 C C . PRO A 1 78 ? 13.195 -18.297 -7.84 1 82.44 78 PRO A C 1
ATOM 578 O O . PRO A 1 78 ? 14.148 -17.516 -7.934 1 82.44 78 PRO A O 1
ATOM 581 N N . ASP A 1 79 ? 12.711 -19.109 -8.836 1 84.12 79 ASP A N 1
ATOM 582 C CA . ASP A 1 79 ? 13.195 -18.953 -10.203 1 84.12 79 ASP A CA 1
ATOM 583 C C . ASP A 1 79 ? 12.492 -17.797 -10.906 1 84.12 79 ASP A C 1
ATOM 585 O O . ASP A 1 79 ? 11.445 -17.984 -11.523 1 84.12 79 ASP A O 1
ATOM 589 N N . ILE A 1 80 ? 13 -16.625 -10.734 1 88.19 80 ILE A N 1
ATOM 590 C CA . ILE A 1 80 ? 12.445 -15.406 -11.32 1 88.19 80 ILE A CA 1
ATOM 591 C C . ILE A 1 80 ? 13.297 -14.969 -12.508 1 88.19 80 ILE A C 1
ATOM 593 O O . ILE A 1 80 ? 14.523 -14.984 -12.438 1 88.19 80 ILE A O 1
ATOM 597 N N . HIS A 1 81 ? 12.68 -14.672 -13.664 1 88.75 81 HIS A N 1
ATOM 598 C CA . HIS A 1 81 ? 13.406 -14.273 -14.859 1 88.75 81 HIS A CA 1
ATOM 599 C C . HIS A 1 81 ? 12.688 -13.141 -15.586 1 88.75 81 HIS A C 1
ATOM 601 O O . HIS A 1 81 ? 11.609 -12.711 -15.164 1 88.75 81 HIS A O 1
ATOM 607 N N . GLY A 1 82 ? 13.477 -12.469 -16.547 1 93.5 82 GLY A N 1
ATOM 608 C CA . GLY A 1 82 ? 12.867 -11.484 -17.422 1 93.5 82 GLY A CA 1
ATOM 609 C C . GLY A 1 82 ? 12.391 -10.242 -16.688 1 93.5 82 GLY A C 1
ATOM 610 O O . GLY A 1 82 ? 13.156 -9.633 -15.938 1 93.5 82 GLY A O 1
ATOM 611 N N . ILE A 1 83 ? 11.156 -9.867 -16.953 1 94 83 ILE A N 1
ATOM 612 C CA . ILE A 1 83 ? 10.539 -8.656 -16.438 1 94 83 ILE A CA 1
ATOM 613 C C . ILE A 1 83 ? 10.469 -8.727 -14.914 1 94 83 ILE A C 1
ATOM 615 O O . ILE A 1 83 ? 10.68 -7.723 -14.227 1 94 83 ILE A O 1
ATOM 619 N N . ALA A 1 84 ? 10.211 -9.906 -14.414 1 95.5 84 ALA A N 1
ATOM 620 C CA . ALA A 1 84 ? 10.117 -10.07 -12.969 1 95.5 84 ALA A CA 1
ATOM 621 C C . ALA A 1 84 ? 11.469 -9.789 -12.305 1 95.5 84 ALA A C 1
ATOM 623 O O . ALA A 1 84 ? 11.523 -9.156 -11.25 1 95.5 84 ALA A O 1
ATOM 624 N N . LEU A 1 85 ? 12.492 -10.227 -12.828 1 95.88 85 LEU A N 1
ATOM 625 C CA . LEU A 1 85 ? 13.828 -10 -12.281 1 95.88 85 LEU A CA 1
ATOM 626 C C . LEU A 1 85 ? 14.188 -8.516 -12.328 1 95.88 85 LEU A C 1
ATOM 628 O O . LEU A 1 85 ? 14.734 -7.977 -11.359 1 95.88 85 LEU A O 1
ATOM 632 N N . THR A 1 86 ? 13.891 -7.875 -13.406 1 97.5 86 THR A N 1
ATOM 633 C CA . THR A 1 86 ? 14.125 -6.441 -13.523 1 97.5 86 THR A CA 1
ATOM 634 C C . THR A 1 86 ? 13.328 -5.676 -12.469 1 97.5 86 THR A C 1
ATOM 636 O O . THR A 1 86 ? 13.852 -4.758 -11.836 1 97.5 86 THR A O 1
ATOM 639 N N . ALA A 1 87 ? 12.109 -6.094 -12.289 1 98 87 ALA A N 1
ATOM 640 C CA . ALA A 1 87 ? 11.258 -5.457 -11.281 1 98 87 ALA A CA 1
ATOM 641 C C . ALA A 1 87 ? 11.844 -5.637 -9.883 1 98 87 ALA A C 1
ATOM 643 O O . ALA A 1 87 ? 11.852 -4.703 -9.078 1 98 87 ALA A O 1
ATOM 644 N N . LEU A 1 88 ? 12.328 -6.812 -9.602 1 97.12 88 LEU A N 1
ATOM 645 C CA . LEU A 1 88 ? 12.922 -7.082 -8.297 1 97.12 88 LEU A CA 1
ATOM 646 C C . LEU A 1 88 ? 14.141 -6.199 -8.062 1 97.12 88 LEU A C 1
ATOM 648 O O . LEU A 1 88 ? 14.273 -5.578 -7.008 1 97.12 88 LEU A O 1
ATOM 652 N N . PHE A 1 89 ? 15.008 -6.066 -9.023 1 97.75 89 PHE A N 1
ATOM 653 C CA . PHE A 1 89 ? 16.203 -5.25 -8.898 1 97.75 89 PHE A CA 1
ATOM 654 C C . PHE A 1 89 ? 15.844 -3.779 -8.719 1 97.75 89 PHE A C 1
ATOM 656 O O . PHE A 1 89 ? 16.484 -3.066 -7.945 1 97.75 89 PHE A O 1
ATOM 663 N N . LEU A 1 90 ? 14.852 -3.373 -9.445 1 98.38 90 LEU A N 1
ATOM 664 C CA . LEU A 1 90 ? 14.391 -1.993 -9.32 1 98.38 90 LEU A CA 1
ATOM 665 C C . LEU A 1 90 ? 13.875 -1.714 -7.914 1 98.38 90 LEU A C 1
ATOM 667 O O . LEU A 1 90 ? 14.18 -0.669 -7.336 1 98.38 90 LEU A O 1
ATOM 671 N N . LYS A 1 91 ? 13.188 -2.643 -7.383 1 98.5 91 LYS A N 1
ATOM 672 C CA . LYS A 1 91 ? 12.695 -2.5 -6.016 1 98.5 91 LYS A CA 1
ATOM 673 C C . LYS A 1 91 ? 13.844 -2.398 -5.023 1 98.5 91 LYS A C 1
ATOM 675 O O . LYS A 1 91 ? 13.82 -1.56 -4.117 1 98.5 91 LYS A O 1
ATOM 680 N N . MET A 1 92 ? 14.773 -3.209 -5.23 1 98.44 92 MET A N 1
ATOM 681 C CA . MET A 1 92 ? 15.922 -3.201 -4.328 1 98.44 92 MET A CA 1
ATOM 682 C C . MET A 1 92 ? 16.688 -1.887 -4.434 1 98.44 92 MET A C 1
ATOM 684 O O . MET A 1 92 ? 17.078 -1.306 -3.422 1 98.44 92 MET A O 1
ATOM 688 N N . ALA A 1 93 ? 16.891 -1.442 -5.637 1 98.75 93 ALA A N 1
ATOM 689 C CA . ALA A 1 93 ? 17.578 -0.178 -5.863 1 98.75 93 ALA A CA 1
ATOM 690 C C . ALA A 1 93 ? 16.828 0.986 -5.23 1 98.75 93 ALA A C 1
ATOM 692 O O . ALA A 1 93 ? 17.422 1.868 -4.617 1 98.75 93 ALA A O 1
ATOM 693 N N . CYS A 1 94 ? 15.531 0.95 -5.352 1 98.88 94 CYS A N 1
ATOM 694 C CA . CYS A 1 94 ? 14.703 1.994 -4.754 1 98.88 94 CYS A CA 1
ATOM 695 C C . CYS A 1 94 ? 14.812 1.968 -3.232 1 98.88 94 CYS A C 1
ATOM 697 O O . CYS A 1 94 ? 14.867 3.018 -2.592 1 98.88 94 CYS A O 1
ATOM 699 N N . ALA A 1 95 ? 14.82 0.73 -2.684 1 98.75 95 ALA A N 1
ATOM 700 C CA . ALA A 1 95 ? 14.914 0.623 -1.23 1 98.75 95 ALA A CA 1
ATOM 701 C C . ALA A 1 95 ? 16.234 1.198 -0.723 1 98.75 95 ALA A C 1
ATOM 703 O O . ALA A 1 95 ? 16.25 1.987 0.226 1 98.75 95 ALA A O 1
ATOM 704 N N . VAL A 1 96 ? 17.297 0.883 -1.364 1 98.81 96 VAL A N 1
ATOM 705 C CA . VAL A 1 96 ? 18.609 1.366 -0.958 1 98.81 96 VAL A CA 1
ATOM 706 C C . VAL A 1 96 ? 18.672 2.883 -1.123 1 98.81 96 VAL A C 1
ATOM 708 O O . VAL A 1 96 ? 19.078 3.596 -0.202 1 98.81 96 VAL A O 1
ATOM 711 N N . ALA A 1 97 ? 18.266 3.352 -2.295 1 98.88 97 ALA A N 1
ATOM 712 C CA . ALA A 1 97 ? 18.281 4.789 -2.557 1 98.88 97 ALA A CA 1
ATOM 713 C C . ALA A 1 97 ? 17.375 5.531 -1.57 1 98.88 97 ALA A C 1
ATOM 715 O O . ALA A 1 97 ? 17.719 6.613 -1.094 1 98.88 97 ALA A O 1
ATOM 716 N N . GLY A 1 98 ? 16.219 4.922 -1.271 1 98.88 98 GLY A N 1
ATOM 717 C CA . GLY A 1 98 ? 15.305 5.539 -0.319 1 98.88 98 GLY A CA 1
ATOM 718 C C . GLY A 1 98 ? 15.898 5.668 1.072 1 98.88 98 GLY A C 1
ATOM 719 O O . GLY A 1 98 ? 15.742 6.707 1.722 1 98.88 98 GLY A O 1
ATOM 720 N N . ILE A 1 99 ? 16.531 4.684 1.564 1 98.88 99 ILE A N 1
ATOM 721 C CA . ILE A 1 99 ? 17.188 4.719 2.869 1 98.88 99 ILE A CA 1
ATOM 722 C C . ILE A 1 99 ? 18.25 5.809 2.883 1 98.88 99 ILE A C 1
ATOM 724 O O . ILE A 1 99 ? 18.328 6.602 3.824 1 98.88 99 ILE A O 1
ATOM 728 N N . ILE A 1 100 ? 19.047 5.887 1.802 1 98.69 100 ILE A N 1
ATOM 729 C CA . ILE A 1 100 ? 20.125 6.871 1.712 1 98.69 100 ILE A CA 1
ATOM 730 C C . ILE A 1 100 ? 19.531 8.281 1.736 1 98.69 100 ILE A C 1
ATOM 732 O O . ILE A 1 100 ? 20.016 9.148 2.471 1 98.69 100 ILE A O 1
ATOM 736 N N . LEU A 1 101 ? 18.5 8.5 0.985 1 98.56 101 LEU A N 1
ATOM 737 C CA . LEU A 1 101 ? 17.859 9.82 0.949 1 98.56 101 LEU A CA 1
ATOM 738 C C . LEU A 1 101 ? 17.297 10.18 2.316 1 98.56 101 LEU A C 1
ATOM 740 O O . LEU A 1 101 ? 17.453 11.312 2.775 1 98.56 101 LEU A O 1
ATOM 744 N N . GLY A 1 102 ? 16.609 9.195 2.936 1 98.38 102 GLY A N 1
ATOM 745 C CA . GLY A 1 102 ? 16.062 9.453 4.262 1 98.38 102 GLY A CA 1
ATOM 746 C C . GLY A 1 102 ? 17.125 9.797 5.285 1 98.38 102 GLY A C 1
ATOM 747 O O . GLY A 1 102 ? 16.984 10.766 6.027 1 98.38 102 GLY A O 1
ATOM 748 N N . MET A 1 103 ? 18.219 9.055 5.27 1 98.06 103 MET A N 1
ATOM 749 C CA . MET A 1 103 ? 19.297 9.281 6.219 1 98.06 103 MET A CA 1
ATOM 750 C C . MET A 1 103 ? 19.984 10.617 5.953 1 98.06 103 MET A C 1
ATOM 752 O O . MET A 1 103 ? 20.375 11.32 6.887 1 98.06 103 MET A O 1
ATOM 756 N N . THR A 1 104 ? 20.172 10.883 4.676 1 96.62 104 THR A N 1
ATOM 757 C CA . THR A 1 104 ? 20.766 12.164 4.312 1 96.62 104 THR A CA 1
ATOM 758 C C . THR A 1 104 ? 19.906 13.32 4.793 1 96.62 104 THR A C 1
ATOM 760 O O . THR A 1 104 ? 20.406 14.305 5.336 1 96.62 104 THR A O 1
ATOM 763 N N . TYR A 1 105 ? 18.625 13.211 4.57 1 96.62 105 TYR A N 1
ATOM 764 C CA . TYR A 1 105 ? 17.703 14.227 5.051 1 96.62 105 TYR A CA 1
ATOM 765 C C . TYR A 1 105 ? 17.828 14.406 6.559 1 96.62 105 TYR A C 1
ATOM 767 O O . TYR A 1 105 ? 17.953 15.523 7.051 1 96.62 105 TYR A O 1
ATOM 775 N N . LEU A 1 106 ? 17.828 13.32 7.301 1 96.62 106 LEU A N 1
ATOM 776 C CA . LEU A 1 106 ? 17.812 13.359 8.758 1 96.62 106 LEU A CA 1
ATOM 777 C C . LEU A 1 106 ? 19.125 13.914 9.297 1 96.62 106 LEU A C 1
ATOM 779 O O . LEU A 1 106 ? 19.156 14.562 10.344 1 96.62 106 LEU A O 1
ATOM 783 N N . GLY A 1 107 ? 20.156 13.75 8.609 1 95.06 107 GLY A N 1
ATOM 784 C CA . GLY A 1 107 ? 21.469 14.172 9.062 1 95.06 107 GLY A CA 1
ATOM 785 C C . GLY A 1 107 ? 21.781 15.617 8.727 1 95.06 107 GLY A C 1
ATOM 786 O O . GLY A 1 107 ? 22.531 16.281 9.445 1 95.06 107 GLY A O 1
ATOM 787 N N . PHE A 1 108 ? 21.141 16.141 7.602 1 90 108 PHE A N 1
ATOM 788 C CA . PHE A 1 108 ? 21.625 17.422 7.102 1 90 108 PHE A CA 1
ATOM 789 C C . PHE A 1 108 ? 20.484 18.406 6.922 1 90 108 PHE A C 1
ATOM 791 O O . PHE A 1 108 ? 20.672 19.484 6.352 1 90 108 PHE A O 1
ATOM 798 N N . GLU A 1 109 ? 19.344 18.094 7.391 1 85.12 109 GLU A N 1
ATOM 799 C CA . GLU A 1 109 ? 18.156 18.891 7.082 1 85.12 109 GLU A CA 1
ATOM 800 C C . GLU A 1 109 ? 18.312 20.328 7.586 1 85.12 109 GLU A C 1
ATOM 802 O O . GLU A 1 109 ? 17.828 21.266 6.945 1 85.12 109 GLU A O 1
ATOM 807 N N . SER A 1 110 ? 19 20.516 8.664 1 85.38 110 SER A N 1
ATOM 808 C CA . SER A 1 110 ? 19.141 21.859 9.227 1 85.38 110 SER A CA 1
ATOM 809 C C . SER A 1 110 ? 19.938 22.766 8.297 1 85.38 110 SER A C 1
ATOM 811 O O . SER A 1 110 ? 19.766 24 8.328 1 85.38 110 SER A O 1
ATOM 813 N N . GLY A 1 111 ? 20.672 22.172 7.383 1 87.94 111 GLY A N 1
ATOM 814 C CA . GLY A 1 111 ? 21.5 22.953 6.488 1 87.94 111 GLY A CA 1
ATOM 815 C C . GLY A 1 111 ? 20.875 23.156 5.121 1 87.94 111 GLY A C 1
ATOM 816 O O . GLY A 1 111 ? 21.406 23.922 4.301 1 87.94 111 GLY A O 1
ATOM 817 N N . TRP A 1 112 ? 19.75 22.594 4.91 1 88.19 112 TRP A N 1
ATOM 818 C CA . TRP A 1 112 ? 19.141 22.625 3.588 1 88.19 112 TRP A CA 1
ATOM 819 C C . TRP A 1 112 ? 18.047 23.688 3.52 1 88.19 112 TRP A C 1
ATOM 821 O O . TRP A 1 112 ? 17.375 23.969 4.52 1 88.19 112 TRP A O 1
ATOM 831 N N . SER A 1 113 ? 18.016 24.297 2.375 1 90.62 113 SER A N 1
ATOM 832 C CA . SER A 1 113 ? 16.891 25.188 2.125 1 90.62 113 SER A CA 1
ATOM 833 C C . SER A 1 113 ? 15.578 24.406 2.084 1 90.62 113 SER A C 1
ATOM 835 O O . SER A 1 113 ? 15.57 23.188 1.895 1 90.62 113 SER A O 1
ATOM 837 N N . GLY A 1 114 ? 14.43 25.078 2.256 1 91.19 114 GLY A N 1
ATOM 838 C CA . GLY A 1 114 ? 13.125 24.453 2.125 1 91.19 114 GLY A CA 1
ATOM 839 C C . GLY A 1 114 ? 12.922 23.781 0.783 1 91.19 114 GLY A C 1
ATOM 840 O O . GLY A 1 114 ? 12.344 22.688 0.712 1 91.19 114 GLY A O 1
ATOM 841 N N . ALA A 1 115 ? 13.43 24.422 -0.199 1 92.81 115 ALA A N 1
ATOM 842 C CA . ALA A 1 115 ? 13.312 23.859 -1.545 1 92.81 115 ALA A CA 1
ATOM 843 C C . ALA A 1 115 ? 14.117 22.578 -1.672 1 92.81 115 ALA A C 1
ATOM 845 O O . ALA A 1 115 ? 13.664 21.609 -2.305 1 92.81 115 ALA A O 1
ATOM 846 N N . GLY A 1 116 ? 15.305 22.594 -1.099 1 93.62 116 GLY A N 1
ATOM 847 C CA . GLY A 1 116 ? 16.125 21.391 -1.089 1 93.62 116 GLY A CA 1
ATOM 848 C C . GLY A 1 116 ? 15.469 20.234 -0.36 1 93.62 116 GLY A C 1
ATOM 849 O O . GLY A 1 116 ? 15.492 19.109 -0.845 1 93.62 116 GLY A O 1
ATOM 850 N N . GLN A 1 117 ? 14.883 20.516 0.731 1 94.62 117 GLN A N 1
ATOM 851 C CA . GLN A 1 117 ? 14.164 19.5 1.499 1 94.62 117 GLN A CA 1
ATOM 852 C C . GLN A 1 117 ? 13.008 18.906 0.693 1 94.62 117 GLN A C 1
ATOM 854 O O . GLN A 1 117 ? 12.836 17.688 0.652 1 94.62 117 GLN A O 1
ATOM 859 N N . ARG A 1 118 ? 12.32 19.766 -0.018 1 94.94 118 ARG A N 1
ATOM 860 C CA . ARG A 1 118 ? 11.172 19.312 -0.807 1 94.94 118 ARG A CA 1
ATOM 861 C C . ARG A 1 118 ? 11.625 18.438 -1.973 1 94.94 118 ARG A C 1
ATOM 863 O O . ARG A 1 118 ? 10.945 17.484 -2.328 1 94.94 118 ARG A O 1
ATOM 870 N N . ARG A 1 119 ? 12.719 18.75 -2.508 1 95.62 119 ARG A N 1
ATOM 871 C CA . ARG A 1 119 ? 13.242 17.969 -3.621 1 95.62 119 ARG A CA 1
ATOM 872 C C . ARG A 1 119 ? 13.625 16.562 -3.168 1 95.62 119 ARG A C 1
ATOM 874 O O . ARG A 1 119 ? 13.32 15.578 -3.848 1 95.62 119 ARG A O 1
ATOM 881 N N . VAL A 1 120 ? 14.258 16.516 -2.043 1 96.81 120 VAL A N 1
ATOM 882 C CA . VAL A 1 120 ? 14.68 15.219 -1.51 1 96.81 120 VAL A CA 1
ATOM 883 C C . VAL A 1 120 ? 13.445 14.383 -1.149 1 96.81 120 VAL A C 1
ATOM 885 O O . VAL A 1 120 ? 13.383 13.195 -1.47 1 96.81 120 VAL A O 1
ATOM 888 N N . LEU A 1 121 ? 12.516 15 -0.556 1 97.31 121 LEU A N 1
ATOM 889 C CA . LEU A 1 121 ? 11.289 14.305 -0.179 1 97.31 121 LEU A CA 1
ATOM 890 C C . LEU A 1 121 ? 10.5 13.883 -1.415 1 97.31 121 LEU A C 1
ATOM 892 O O . LEU A 1 121 ? 9.93 12.789 -1.447 1 97.31 121 LEU A O 1
ATOM 896 N N . GLY A 1 122 ? 10.453 14.742 -2.406 1 98.44 122 GLY A N 1
ATOM 897 C CA . GLY A 1 122 ? 9.805 14.398 -3.662 1 98.44 122 GLY A CA 1
ATOM 898 C C . GLY A 1 122 ? 10.461 13.227 -4.367 1 98.44 122 GLY A C 1
ATOM 899 O O . GLY A 1 122 ? 9.773 12.359 -4.906 1 98.44 122 GLY A O 1
ATOM 900 N N . ALA A 1 123 ? 11.766 13.227 -4.402 1 98.69 123 ALA A N 1
ATOM 901 C CA . ALA A 1 123 ? 12.508 12.117 -4.984 1 98.69 123 ALA A CA 1
ATOM 902 C C . ALA A 1 123 ? 12.227 10.812 -4.234 1 98.69 123 ALA A C 1
ATOM 904 O O . ALA A 1 123 ? 12.023 9.766 -4.855 1 98.69 123 ALA A O 1
ATOM 905 N N . ASP A 1 124 ? 12.227 10.914 -2.973 1 98.81 124 ASP A N 1
ATOM 906 C CA . ASP A 1 124 ? 11.945 9.734 -2.154 1 98.81 124 ASP A CA 1
ATOM 907 C C . ASP A 1 124 ? 10.531 9.219 -2.396 1 98.81 124 ASP A C 1
ATOM 909 O O . ASP A 1 124 ? 10.312 8.008 -2.5 1 98.81 124 ASP A O 1
ATOM 913 N N . PHE A 1 125 ? 9.602 10.102 -2.467 1 98.88 125 PHE A N 1
ATOM 914 C CA . PHE A 1 125 ? 8.227 9.734 -2.799 1 98.88 125 PHE A CA 1
ATOM 915 C C . PHE A 1 125 ? 8.164 9.055 -4.16 1 98.88 125 PHE A C 1
ATOM 917 O O . PHE A 1 125 ? 7.508 8.016 -4.312 1 98.88 125 PHE A O 1
ATOM 924 N N . GLY A 1 126 ? 8.852 9.609 -5.098 1 98.88 126 GLY A N 1
ATOM 925 C CA . GLY A 1 126 ? 8.914 9.008 -6.422 1 98.88 126 GLY A CA 1
ATOM 926 C C . GLY A 1 126 ? 9.484 7.605 -6.418 1 98.88 126 GLY A C 1
ATOM 927 O O . GLY A 1 126 ? 9 6.73 -7.137 1 98.88 126 GLY A O 1
ATOM 928 N N . LEU A 1 127 ? 10.539 7.398 -5.645 1 98.94 127 LEU A N 1
ATOM 929 C CA . LEU A 1 127 ? 11.102 6.066 -5.48 1 98.94 127 LEU A CA 1
ATOM 930 C C . LEU A 1 127 ? 10.062 5.098 -4.922 1 98.94 127 LEU A C 1
ATOM 932 O O . LEU A 1 127 ? 9.969 3.955 -5.371 1 98.94 127 LEU A O 1
ATOM 936 N N . GLY A 1 128 ? 9.305 5.582 -3.947 1 98.88 128 GLY A N 1
ATOM 937 C CA . GLY A 1 128 ? 8.266 4.75 -3.365 1 98.88 128 GLY A CA 1
ATOM 938 C C . GLY A 1 128 ? 7.211 4.32 -4.371 1 98.88 128 GLY A C 1
ATOM 939 O O . GLY A 1 128 ? 6.84 3.146 -4.422 1 98.88 128 GLY A O 1
ATOM 940 N N . VAL A 1 129 ? 6.738 5.246 -5.176 1 98.81 129 VAL A N 1
ATOM 941 C CA . VAL A 1 129 ? 5.738 4.953 -6.195 1 98.81 129 VAL A CA 1
ATOM 942 C C . VAL A 1 129 ? 6.316 3.99 -7.23 1 98.81 129 VAL A C 1
ATOM 944 O O . VAL A 1 129 ? 5.641 3.055 -7.664 1 98.81 129 VAL A O 1
ATOM 947 N N . THR A 1 130 ? 7.555 4.234 -7.562 1 98.81 130 THR A N 1
ATOM 948 C CA . THR A 1 130 ? 8.234 3.355 -8.508 1 98.81 130 THR A CA 1
ATOM 949 C C . THR A 1 130 ? 8.336 1.938 -7.957 1 98.81 130 THR A C 1
ATOM 951 O O . THR A 1 130 ? 8.031 0.969 -8.656 1 98.81 130 THR A O 1
ATOM 954 N N . ALA A 1 131 ? 8.758 1.787 -6.746 1 98.88 131 ALA A N 1
ATOM 955 C CA . ALA A 1 131 ? 8.875 0.475 -6.113 1 98.88 131 ALA A CA 1
ATOM 956 C C . ALA A 1 131 ? 7.516 -0.213 -6.023 1 98.88 131 ALA A C 1
ATOM 958 O O . ALA A 1 131 ? 7.406 -1.419 -6.254 1 98.88 131 ALA A O 1
ATOM 959 N N . LEU A 1 132 ? 6.543 0.545 -5.676 1 98.5 132 LEU A N 1
ATOM 960 C CA . LEU A 1 132 ? 5.184 0.026 -5.57 1 98.5 132 LEU A CA 1
ATOM 961 C C . LEU A 1 132 ? 4.684 -0.471 -6.926 1 98.5 132 LEU A C 1
ATOM 963 O O . LEU A 1 132 ? 4.035 -1.517 -7.008 1 98.5 132 LEU A O 1
ATOM 967 N N . THR A 1 133 ? 4.992 0.282 -7.957 1 98.44 133 THR A N 1
ATOM 968 C CA . THR A 1 133 ? 4.641 -0.127 -9.312 1 98.44 133 THR A CA 1
ATOM 969 C C . THR A 1 133 ? 5.434 -1.362 -9.727 1 98.44 133 THR A C 1
ATOM 971 O O . THR A 1 133 ? 4.875 -2.305 -10.289 1 98.44 133 THR A O 1
ATOM 974 N N . ALA A 1 134 ? 6.688 -1.4 -9.461 1 98.44 134 ALA A N 1
ATOM 975 C CA . ALA A 1 134 ? 7.523 -2.557 -9.766 1 98.44 134 ALA A CA 1
ATOM 976 C C . ALA A 1 134 ? 7.012 -3.809 -9.055 1 98.44 134 ALA A C 1
ATOM 978 O O . ALA A 1 134 ? 7.102 -4.914 -9.594 1 98.44 134 ALA A O 1
ATOM 979 N N . ALA A 1 135 ? 6.523 -3.66 -7.891 1 97.94 135 ALA A N 1
ATOM 980 C CA . ALA A 1 135 ? 5.973 -4.785 -7.141 1 97.94 135 ALA A CA 1
ATOM 981 C C . ALA A 1 135 ? 4.812 -5.43 -7.891 1 97.94 135 ALA A C 1
ATOM 983 O O . ALA A 1 135 ? 4.641 -6.652 -7.855 1 97.94 135 ALA A O 1
ATOM 984 N N . ALA A 1 136 ? 4.008 -4.613 -8.555 1 97.75 136 ALA A N 1
ATOM 985 C CA . ALA A 1 136 ? 2.904 -5.141 -9.352 1 97.75 136 ALA A CA 1
ATOM 986 C C . ALA A 1 136 ? 3.422 -5.992 -10.508 1 97.75 136 ALA A C 1
ATOM 988 O O . ALA A 1 136 ? 2.896 -7.074 -10.773 1 97.75 136 ALA A O 1
ATOM 989 N N . PHE A 1 137 ? 4.457 -5.52 -11.164 1 96.88 137 PHE A N 1
ATOM 990 C CA . PHE A 1 137 ? 5.047 -6.277 -12.258 1 96.88 137 PHE A CA 1
ATOM 991 C C . PHE A 1 137 ? 5.715 -7.547 -11.742 1 96.88 137 PHE A C 1
ATOM 993 O O . PHE A 1 137 ? 5.605 -8.609 -12.367 1 96.88 137 PHE A O 1
ATOM 1000 N N . LEU A 1 138 ? 6.395 -7.465 -10.633 1 96 138 LEU A N 1
ATOM 1001 C CA . LEU A 1 138 ? 7.016 -8.641 -10.031 1 96 138 LEU A CA 1
ATOM 1002 C C . LEU A 1 138 ? 5.973 -9.711 -9.727 1 96 138 LEU A C 1
ATOM 1004 O O . LEU A 1 138 ? 6.219 -10.898 -9.945 1 96 138 LEU A O 1
ATOM 1008 N N . ARG A 1 139 ? 4.844 -9.344 -9.281 1 94.06 139 ARG A N 1
ATOM 1009 C CA . ARG A 1 139 ? 3.783 -10.281 -8.922 1 94.06 139 ARG A CA 1
ATOM 1010 C C . ARG A 1 139 ? 3.275 -11.031 -10.148 1 94.06 139 ARG A C 1
ATOM 1012 O O . ARG A 1 139 ? 3.098 -12.258 -10.109 1 94.06 139 ARG A O 1
ATOM 1019 N N . TRP A 1 140 ? 3.133 -10.352 -11.266 1 94.25 140 TRP A N 1
ATOM 1020 C CA . TRP A 1 140 ? 2.369 -10.961 -12.352 1 94.25 140 TRP A CA 1
ATOM 1021 C C . TRP A 1 140 ? 3.299 -11.531 -13.422 1 94.25 140 TRP A C 1
ATOM 1023 O O . TRP A 1 140 ? 2.871 -12.32 -14.266 1 94.25 140 TRP A O 1
ATOM 1033 N N . PHE A 1 141 ? 4.578 -11.219 -13.328 1 92.5 141 PHE A N 1
ATOM 1034 C CA . PHE A 1 141 ? 5.516 -11.758 -14.305 1 92.5 141 PHE A CA 1
ATOM 1035 C C . PHE A 1 141 ? 6.449 -12.773 -13.656 1 92.5 141 PHE A C 1
ATOM 1037 O O . PHE A 1 141 ? 7.48 -13.133 -14.227 1 92.5 141 PHE A O 1
ATOM 1044 N N . SER A 1 142 ? 6.07 -13.07 -12.359 1 87.81 142 SER A N 1
ATOM 1045 C CA . SER A 1 142 ? 6.883 -14.078 -11.68 1 87.81 142 SER A CA 1
ATOM 1046 C C . SER A 1 142 ? 6.234 -15.453 -11.758 1 87.81 142 SER A C 1
ATOM 1048 O O . SER A 1 142 ? 5.02 -15.57 -11.945 1 87.81 142 SER A O 1
ATOM 1050 N N . MET B 1 1 ? 1.737 -15.953 -31.625 1 52.28 1 MET B N 1
ATOM 1051 C CA . MET B 1 1 ? 0.472 -15.336 -31.25 1 52.28 1 MET B CA 1
ATOM 1052 C C . MET B 1 1 ? 0.151 -15.625 -29.781 1 52.28 1 MET B C 1
ATOM 1054 O O . MET B 1 1 ? -0.234 -14.719 -29.031 1 52.28 1 MET B O 1
ATOM 1058 N N . SER B 1 2 ? 0.477 -16.812 -29.156 1 63.25 2 SER B N 1
ATOM 1059 C CA . SER B 1 2 ? 0.191 -17.234 -27.797 1 63.25 2 SER B CA 1
ATOM 1060 C C . SER B 1 2 ? 1.071 -16.5 -26.781 1 63.25 2 SER B C 1
ATOM 1062 O O . SER B 1 2 ? 0.583 -16.016 -25.766 1 63.25 2 SER B O 1
ATOM 1064 N N . GLY B 1 3 ? 2.332 -16.219 -27.219 1 64.19 3 GLY B N 1
ATOM 1065 C CA . GLY B 1 3 ? 3.262 -15.531 -26.328 1 64.19 3 GLY B CA 1
ATOM 1066 C C . GLY B 1 3 ? 2.918 -14.062 -26.141 1 64.19 3 GLY B C 1
ATOM 1067 O O . GLY B 1 3 ? 2.988 -13.547 -25.031 1 64.19 3 GLY B O 1
ATOM 1068 N N . PHE B 1 4 ? 2.461 -13.445 -27.266 1 63.97 4 PHE B N 1
ATOM 1069 C CA . PHE B 1 4 ? 2.088 -12.039 -27.219 1 63.97 4 PHE B CA 1
ATOM 1070 C C . PHE B 1 4 ? 0.835 -11.836 -26.375 1 63.97 4 PHE B C 1
ATOM 1072 O O . PHE B 1 4 ? 0.768 -10.906 -25.562 1 63.97 4 PHE B O 1
ATOM 1079 N N . PHE B 1 5 ? -0.112 -12.648 -26.516 1 66.12 5 PHE B N 1
ATOM 1080 C CA . PHE B 1 5 ? -1.355 -12.562 -25.766 1 66.12 5 PHE B CA 1
ATOM 1081 C C . PHE B 1 5 ? -1.099 -12.758 -24.266 1 66.12 5 PHE B C 1
ATOM 1083 O O . PHE B 1 5 ? -1.667 -12.047 -23.438 1 66.12 5 PHE B O 1
ATOM 1090 N N . PHE B 1 6 ? -0.235 -13.594 -24 1 75.62 6 PHE B N 1
ATOM 1091 C CA . PHE B 1 6 ? 0.124 -13.852 -22.609 1 75.62 6 PHE B CA 1
ATOM 1092 C C . PHE B 1 6 ? 0.825 -12.641 -22 1 75.62 6 PHE B C 1
ATOM 1094 O O . PHE B 1 6 ? 0.498 -12.227 -20.891 1 75.62 6 PHE B O 1
ATOM 1101 N N . SER B 1 7 ? 1.545 -12.023 -22.797 1 85.31 7 SER B N 1
ATOM 1102 C CA . SER B 1 7 ? 2.268 -10.844 -22.312 1 85.31 7 SER B CA 1
ATOM 1103 C C . SER B 1 7 ? 1.322 -9.672 -22.094 1 85.31 7 SER B C 1
ATOM 1105 O O . SER B 1 7 ? 1.464 -8.93 -21.109 1 85.31 7 SER B O 1
ATOM 1107 N N . THR B 1 8 ? 0.301 -9.547 -22.906 1 89.81 8 THR B N 1
ATOM 1108 C CA . THR B 1 8 ? -0.669 -8.469 -22.781 1 89.81 8 THR B CA 1
ATOM 1109 C C . THR B 1 8 ? -1.53 -8.656 -21.531 1 89.81 8 THR B C 1
ATOM 1111 O O . THR B 1 8 ? -1.802 -7.703 -20.812 1 89.81 8 THR B O 1
ATOM 1114 N N . GLN B 1 9 ? -1.946 -9.844 -21.344 1 92.81 9 GLN B N 1
ATOM 1115 C CA . GLN B 1 9 ? -2.744 -10.148 -20.156 1 92.81 9 GLN B CA 1
ATOM 1116 C C . GLN B 1 9 ? -1.968 -9.852 -18.875 1 92.81 9 GLN B C 1
ATOM 1118 O O . GLN B 1 9 ? -2.498 -9.234 -17.953 1 92.81 9 GLN B O 1
ATOM 1123 N N . LEU B 1 10 ? -0.74 -10.219 -18.875 1 95.62 10 LEU B N 1
ATOM 1124 C CA . LEU B 1 10 ? 0.087 -9.992 -17.703 1 95.62 10 LEU B CA 1
ATOM 1125 C C . LEU B 1 10 ? 0.302 -8.5 -17.469 1 95.62 10 LEU B C 1
ATOM 1127 O O . LEU B 1 10 ? 0.309 -8.039 -16.328 1 95.62 10 LEU B O 1
ATOM 1131 N N . LEU B 1 11 ? 0.452 -7.801 -18.562 1 95.19 11 LEU B N 1
ATOM 1132 C CA . LEU B 1 11 ? 0.622 -6.355 -18.453 1 95.19 11 LEU B CA 1
ATOM 1133 C C . LEU B 1 11 ? -0.634 -5.703 -17.891 1 95.19 11 LEU B C 1
ATOM 1135 O O . LEU B 1 11 ? -0.545 -4.809 -17.047 1 95.19 11 LEU B O 1
ATOM 1139 N N . LEU B 1 12 ? -1.759 -6.188 -18.312 1 96.25 12 LEU B N 1
ATOM 1140 C CA . LEU B 1 12 ? -3.02 -5.648 -17.812 1 96.25 12 LEU B CA 1
ATOM 1141 C C . LEU B 1 12 ? -3.176 -5.93 -16.312 1 96.25 12 LEU B C 1
ATOM 1143 O O . LEU B 1 12 ? -3.529 -5.035 -15.547 1 96.25 12 LEU B O 1
ATOM 1147 N N . TYR B 1 13 ? -2.834 -7.152 -15.922 1 96.38 13 TYR B N 1
ATOM 1148 C CA . TYR B 1 13 ? -2.887 -7.492 -14.5 1 96.38 13 TYR B CA 1
ATOM 1149 C C . TYR B 1 13 ? -1.944 -6.605 -13.695 1 96.38 13 TYR B C 1
ATOM 1151 O O . TYR B 1 13 ? -2.309 -6.121 -12.625 1 96.38 13 TYR B O 1
ATOM 1159 N N . ALA B 1 14 ? -0.807 -6.34 -14.203 1 97.38 14 ALA B N 1
ATOM 1160 C CA . ALA B 1 14 ? 0.18 -5.523 -13.5 1 97.38 14 ALA B CA 1
ATOM 1161 C C . ALA B 1 14 ? -0.299 -4.082 -13.352 1 97.38 14 ALA B C 1
ATOM 1163 O O . ALA B 1 14 ? -0.14 -3.475 -12.289 1 97.38 14 ALA B O 1
ATOM 1164 N N . CYS B 1 15 ? -0.898 -3.566 -14.383 1 97.94 15 CYS B N 1
ATOM 1165 C CA . CYS B 1 15 ? -1.407 -2.201 -14.328 1 97.94 15 CYS B CA 1
ATOM 1166 C C . CYS B 1 15 ? -2.549 -2.078 -13.328 1 97.94 15 CYS B C 1
ATOM 1168 O O . CYS B 1 15 ? -2.588 -1.134 -12.539 1 97.94 15 CYS B O 1
ATOM 1170 N N . ILE B 1 16 ? -3.445 -3.062 -13.328 1 98.31 16 ILE B N 1
ATOM 1171 C CA . ILE B 1 16 ? -4.547 -3.078 -12.375 1 98.31 16 ILE B CA 1
ATOM 1172 C C . ILE B 1 16 ? -3.992 -3.168 -10.953 1 98.31 16 ILE B C 1
ATOM 1174 O O . ILE B 1 16 ? -4.438 -2.441 -10.062 1 98.31 16 ILE B O 1
ATOM 1178 N N . GLN B 1 17 ? -3.031 -4.012 -10.812 1 98.06 17 GLN B N 1
ATOM 1179 C CA . GLN B 1 17 ? -2.428 -4.195 -9.5 1 98.06 17 GLN B CA 1
ATOM 1180 C C . GLN B 1 17 ? -1.76 -2.91 -9.016 1 98.06 17 GLN B C 1
ATOM 1182 O O . GLN B 1 17 ? -1.832 -2.574 -7.832 1 98.06 17 GLN B O 1
ATOM 1187 N N . ALA B 1 18 ? -1.106 -2.205 -9.867 1 98.38 18 ALA B N 1
ATOM 1188 C CA . ALA B 1 18 ? -0.465 -0.947 -9.492 1 98.38 18 ALA B CA 1
ATOM 1189 C C . ALA B 1 18 ? -1.493 0.069 -9.008 1 98.38 18 ALA B C 1
ATOM 1191 O O . ALA B 1 18 ? -1.296 0.713 -7.973 1 98.38 18 ALA B O 1
ATOM 1192 N N . LEU B 1 19 ? -2.572 0.184 -9.734 1 98.5 19 LEU B N 1
ATOM 1193 C CA . LEU B 1 19 ? -3.648 1.084 -9.336 1 98.5 19 LEU B CA 1
ATOM 1194 C C . LEU B 1 19 ? -4.273 0.635 -8.016 1 98.5 19 LEU B C 1
ATOM 1196 O O . LEU B 1 19 ? -4.613 1.465 -7.172 1 98.5 19 LEU B O 1
ATOM 1200 N N . HIS B 1 20 ? -4.406 -0.657 -7.902 1 98.56 20 HIS B N 1
ATOM 1201 C CA . HIS B 1 20 ? -4.965 -1.237 -6.688 1 98.56 20 HIS B CA 1
ATOM 1202 C C . HIS B 1 20 ? -4.094 -0.923 -5.477 1 98.56 20 HIS B C 1
ATOM 1204 O O . HIS B 1 20 ? -4.602 -0.53 -4.426 1 98.56 20 HIS B O 1
ATOM 1210 N N . ASN B 1 21 ? -2.811 -0.979 -5.621 1 98.56 21 ASN B N 1
ATOM 1211 C CA . ASN B 1 21 ? -1.855 -0.656 -4.566 1 98.56 21 ASN B CA 1
ATOM 1212 C C . ASN B 1 21 ? -1.939 0.814 -4.168 1 98.56 21 ASN B C 1
ATOM 1214 O O . ASN B 1 21 ? -1.895 1.142 -2.98 1 98.56 21 ASN B O 1
ATOM 1218 N N . LEU B 1 22 ? -2.068 1.611 -5.148 1 98.5 22 LEU B N 1
ATOM 1219 C CA . LEU B 1 22 ? -2.143 3.043 -4.879 1 98.5 22 LEU B CA 1
ATOM 1220 C C . LEU B 1 22 ? -3.416 3.387 -4.113 1 98.5 22 LEU B C 1
ATOM 1222 O O . LEU B 1 22 ? -3.41 4.27 -3.254 1 98.5 22 LEU B O 1
ATOM 1226 N N . GLY B 1 23 ? -4.445 2.691 -4.473 1 98.69 23 GLY B N 1
ATOM 1227 C CA . GLY B 1 23 ? -5.672 2.877 -3.715 1 98.69 23 GLY B CA 1
ATOM 1228 C C . GLY B 1 23 ? -5.535 2.49 -2.256 1 98.69 23 GLY B C 1
ATOM 1229 O O . GLY B 1 23 ? -6.051 3.18 -1.374 1 98.69 23 GLY B O 1
ATOM 1230 N N . ALA B 1 24 ? -4.848 1.412 -2.018 1 98.81 24 ALA B N 1
ATOM 1231 C CA . ALA B 1 24 ? -4.621 0.975 -0.643 1 98.81 24 ALA B CA 1
ATOM 1232 C C . ALA B 1 24 ? -3.809 2.006 0.134 1 98.81 24 ALA B C 1
ATOM 1234 O O . ALA B 1 24 ? -4.094 2.279 1.302 1 98.81 24 ALA B O 1
ATOM 1235 N N . VAL B 1 25 ? -2.859 2.59 -0.491 1 98.81 25 VAL B N 1
ATOM 1236 C CA . VAL B 1 25 ? -2.055 3.635 0.133 1 98.81 25 VAL B CA 1
ATOM 1237 C C . VAL B 1 25 ? -2.938 4.836 0.468 1 98.81 25 VAL B C 1
ATOM 1239 O O . VAL B 1 25 ? -2.812 5.426 1.544 1 98.81 25 VAL B O 1
ATOM 1242 N N . ALA B 1 26 ? -3.771 5.203 -0.477 1 98.81 26 ALA B N 1
ATOM 1243 C CA . ALA B 1 26 ? -4.672 6.328 -0.243 1 98.81 26 ALA B CA 1
ATOM 1244 C C . ALA B 1 26 ? -5.555 6.082 0.979 1 98.81 26 ALA B C 1
ATOM 1246 O O . ALA B 1 26 ? -5.781 6.988 1.782 1 98.81 26 ALA B O 1
ATOM 1247 N N . ILE B 1 27 ? -6.004 4.879 1.129 1 98.94 27 ILE B N 1
ATOM 1248 C CA . ILE B 1 27 ? -6.926 4.535 2.205 1 98.94 27 ILE B CA 1
ATOM 1249 C C . ILE B 1 27 ? -6.184 4.547 3.543 1 98.94 27 ILE B C 1
ATOM 1251 O O . ILE B 1 27 ? -6.539 5.305 4.449 1 98.94 27 ILE B O 1
ATOM 1255 N N . VAL B 1 28 ? -5.164 3.773 3.664 1 98.88 28 VAL B N 1
ATOM 1256 C CA . VAL B 1 28 ? -4.496 3.588 4.949 1 98.88 28 VAL B CA 1
ATOM 1257 C C . VAL B 1 28 ? -3.609 4.793 5.25 1 98.88 28 VAL B C 1
ATOM 1259 O O . VAL B 1 28 ? -3.623 5.32 6.367 1 98.88 28 VAL B O 1
ATOM 1262 N N . GLY B 1 29 ? -2.855 5.215 4.242 1 98.75 29 GLY B N 1
ATOM 1263 C CA . GLY B 1 29 ? -2.043 6.402 4.426 1 98.75 29 GLY B CA 1
ATOM 1264 C C . GLY B 1 29 ? -2.863 7.656 4.672 1 98.75 29 GLY B C 1
ATOM 1265 O O . GLY B 1 29 ? -2.529 8.469 5.535 1 98.75 29 GLY B O 1
ATOM 1266 N N . GLY B 1 30 ? -3.924 7.816 3.889 1 98.62 30 GLY B N 1
ATOM 1267 C CA . GLY B 1 30 ? -4.828 8.938 4.098 1 98.62 30 GLY B CA 1
ATOM 1268 C C . GLY B 1 30 ? -5.516 8.906 5.449 1 98.62 30 GLY B C 1
ATOM 1269 O O . GLY B 1 30 ? -5.672 9.938 6.094 1 98.62 30 GLY B O 1
ATOM 1270 N N . GLY B 1 31 ? -5.887 7.715 5.809 1 98.62 31 GLY B N 1
ATOM 1271 C CA . GLY B 1 31 ? -6.488 7.566 7.121 1 98.62 31 GLY B CA 1
ATOM 1272 C C . GLY B 1 31 ? -5.555 7.949 8.25 1 98.62 31 GLY B C 1
ATOM 1273 O O . GLY B 1 31 ? -5.945 8.672 9.172 1 98.62 31 GLY B O 1
ATOM 1274 N N . ALA B 1 32 ? -4.348 7.469 8.172 1 98.62 32 ALA B N 1
ATOM 1275 C CA . ALA B 1 32 ? -3.355 7.836 9.18 1 98.62 32 ALA B CA 1
ATOM 1276 C C . ALA B 1 32 ? -3.117 9.344 9.188 1 98.62 32 ALA B C 1
ATOM 1278 O O . ALA B 1 32 ? -3.045 9.961 10.258 1 98.62 32 ALA B O 1
ATOM 1279 N N . ALA B 1 33 ? -3.043 9.922 8.031 1 98.44 33 ALA B N 1
ATOM 1280 C CA . ALA B 1 33 ? -2.818 11.359 7.93 1 98.44 33 ALA B CA 1
ATOM 1281 C C . ALA B 1 33 ? -3.988 12.141 8.523 1 98.44 33 ALA B C 1
ATOM 1283 O O . ALA B 1 33 ? -3.787 13.141 9.219 1 98.44 33 ALA B O 1
ATOM 1284 N N . ALA B 1 34 ? -5.176 11.688 8.266 1 97.81 34 ALA B N 1
ATOM 1285 C CA . ALA B 1 34 ? -6.355 12.367 8.797 1 97.81 34 ALA B CA 1
ATOM 1286 C C . ALA B 1 34 ? -6.379 12.32 10.32 1 97.81 34 ALA B C 1
ATOM 1288 O O . ALA B 1 34 ? -6.672 13.32 10.977 1 97.81 34 ALA B O 1
ATOM 1289 N N . LEU B 1 35 ? -5.992 11.219 10.883 1 97.38 35 LEU B N 1
ATOM 1290 C CA . LEU B 1 35 ? -6.086 10.984 12.32 1 97.38 35 LEU B CA 1
ATOM 1291 C C . LEU B 1 35 ? -4.945 11.68 13.055 1 97.38 35 LEU B C 1
ATOM 1293 O O . LEU B 1 35 ? -5.121 12.156 14.18 1 97.38 35 LEU B O 1
ATOM 1297 N N . LEU B 1 36 ? -3.818 11.812 12.367 1 96.06 36 LEU B N 1
ATOM 1298 C CA . LEU B 1 36 ? -2.633 12.227 13.109 1 96.06 36 LEU B CA 1
ATOM 1299 C C . LEU B 1 36 ? -2.219 13.641 12.742 1 96.06 36 LEU B C 1
ATOM 1301 O O . LEU B 1 36 ? -1.68 14.375 13.57 1 96.06 36 LEU B O 1
ATOM 1305 N N . LEU B 1 37 ? -2.525 14.062 11.508 1 95.88 37 LEU B N 1
ATOM 1306 C CA . LEU B 1 37 ? -1.944 15.312 11.031 1 95.88 37 LEU B CA 1
ATOM 1307 C C . LEU B 1 37 ? -3.029 16.359 10.773 1 95.88 37 LEU B C 1
ATOM 1309 O O . LEU B 1 37 ? -2.775 17.562 10.859 1 95.88 37 LEU B O 1
ATOM 1313 N N . ALA B 1 38 ? -4.219 15.922 10.523 1 94 38 ALA B N 1
ATOM 1314 C CA . ALA B 1 38 ? -5.23 16.875 10.062 1 94 38 ALA B CA 1
ATOM 1315 C C . ALA B 1 38 ? -6.32 17.062 11.117 1 94 38 ALA B C 1
ATOM 1317 O O . ALA B 1 38 ? -7.395 17.594 10.82 1 94 38 ALA B O 1
ATOM 1318 N N . ARG B 1 39 ? -6.105 16.688 12.273 1 87.69 39 ARG B N 1
ATOM 1319 C CA . ARG B 1 39 ? -7.094 16.703 13.352 1 87.69 39 ARG B CA 1
ATOM 1320 C C . ARG B 1 39 ? -7.641 18.109 13.562 1 87.69 39 ARG B C 1
ATOM 1322 O O . ARG B 1 39 ? -8.812 18.281 13.906 1 87.69 39 ARG B O 1
ATOM 1329 N N . ARG B 1 40 ? -6.883 19.172 13.367 1 87.81 40 ARG B N 1
ATOM 1330 C CA . ARG B 1 40 ? -7.281 20.531 13.695 1 87.81 40 ARG B CA 1
ATOM 1331 C C . ARG B 1 40 ? -7.555 21.344 12.43 1 87.81 40 ARG B C 1
ATOM 1333 O O . ARG B 1 40 ? -7.547 22.578 12.461 1 87.81 40 ARG B O 1
ATOM 1340 N N . SER B 1 41 ? -7.734 20.641 11.344 1 91.94 41 SER B N 1
ATOM 1341 C CA . SER B 1 41 ? -7.996 21.297 10.062 1 91.94 41 SER B CA 1
ATOM 1342 C C . SER B 1 41 ? -9.172 20.656 9.336 1 91.94 41 SER B C 1
ATOM 1344 O O . SER B 1 41 ? -8.977 19.766 8.5 1 91.94 41 SER B O 1
ATOM 1346 N N . PRO B 1 42 ? -10.336 21.188 9.609 1 90.31 42 PRO B N 1
ATOM 1347 C CA . PRO B 1 42 ? -11.539 20.547 9.047 1 90.31 42 PRO B CA 1
ATOM 1348 C C . PRO B 1 42 ? -11.492 20.453 7.527 1 90.31 42 PRO B C 1
ATOM 1350 O O . PRO B 1 42 ? -11.906 19.453 6.957 1 90.31 42 PRO B O 1
ATOM 1353 N N . GLY B 1 43 ? -11.031 21.5 6.887 1 93.31 43 GLY B N 1
ATOM 1354 C CA . GLY B 1 43 ? -10.93 21.453 5.438 1 93.31 43 GLY B CA 1
ATOM 1355 C C . GLY B 1 43 ? -10.008 20.359 4.938 1 93.31 43 GLY B C 1
ATOM 1356 O O . GLY B 1 43 ? -10.352 19.625 4.008 1 93.31 43 GLY B O 1
ATOM 1357 N N . THR B 1 44 ? -8.812 20.219 5.551 1 95.88 44 THR B N 1
ATOM 1358 C CA . THR B 1 44 ? -7.859 19.188 5.184 1 95.88 44 THR B CA 1
ATOM 1359 C C . THR B 1 44 ? -8.43 17.797 5.48 1 95.88 44 THR B C 1
ATOM 1361 O O . THR B 1 44 ? -8.25 16.859 4.695 1 95.88 44 THR B O 1
ATOM 1364 N N . GLN B 1 45 ? -9.07 17.719 6.574 1 96.12 45 GLN B N 1
ATOM 1365 C CA . GLN B 1 45 ? -9.68 16.438 6.93 1 96.12 45 GLN B CA 1
ATOM 1366 C C . GLN B 1 45 ? -10.719 16.016 5.895 1 96.12 45 GLN B C 1
ATOM 1368 O O . GLN B 1 45 ? -10.742 14.867 5.461 1 96.12 45 GLN B O 1
ATOM 1373 N N . ARG B 1 46 ? -11.555 16.938 5.52 1 96.38 46 ARG B N 1
ATOM 1374 C CA . ARG B 1 46 ? -12.57 16.625 4.512 1 96.38 46 ARG B CA 1
ATOM 1375 C C . ARG B 1 46 ? -11.922 16.172 3.207 1 96.38 46 ARG B C 1
ATOM 1377 O O . ARG B 1 46 ? -12.383 15.211 2.586 1 96.38 46 ARG B O 1
ATOM 1384 N N . THR B 1 47 ? -10.883 16.812 2.773 1 97.81 47 THR B N 1
ATOM 1385 C CA . THR B 1 47 ? -10.156 16.422 1.567 1 97.81 47 THR B CA 1
ATOM 1386 C C . THR B 1 47 ? -9.594 15.016 1.692 1 97.81 47 THR B C 1
ATOM 1388 O O . THR B 1 47 ? -9.711 14.211 0.762 1 97.81 47 THR B O 1
ATOM 1391 N N . LEU B 1 48 ? -9.031 14.719 2.826 1 98.44 48 LEU B N 1
ATOM 1392 C CA . LEU B 1 48 ? -8.469 13.383 3.045 1 98.44 48 LEU B CA 1
ATOM 1393 C C . LEU B 1 48 ? -9.57 12.328 3.025 1 98.44 48 LEU B C 1
ATOM 1395 O O . LEU B 1 48 ? -9.367 11.227 2.508 1 98.44 48 LEU B O 1
ATOM 1399 N N . VAL B 1 49 ? -10.703 12.68 3.584 1 98.38 49 VAL B N 1
ATOM 1400 C CA . VAL B 1 49 ? -11.805 11.719 3.568 1 98.38 49 VAL B CA 1
ATOM 1401 C C . VAL B 1 49 ? -12.258 11.484 2.131 1 98.38 49 VAL B C 1
ATOM 1403 O O . VAL B 1 49 ? -12.617 10.359 1.765 1 98.38 49 VAL B O 1
ATOM 1406 N N . TRP B 1 50 ? -12.281 12.484 1.29 1 98.5 50 TRP B N 1
ATOM 1407 C CA . TRP B 1 50 ? -12.555 12.289 -0.131 1 98.5 50 TRP B CA 1
ATOM 1408 C C . TRP B 1 50 ? -11.531 11.352 -0.757 1 98.5 50 TRP B C 1
ATOM 1410 O O . TRP B 1 50 ? -11.891 10.438 -1.506 1 98.5 50 TRP B O 1
ATOM 1420 N N . VAL B 1 51 ? -10.242 11.5 -0.496 1 98.81 51 VAL B N 1
ATOM 1421 C CA . VAL B 1 51 ? -9.172 10.672 -1.029 1 98.81 51 VAL B CA 1
ATOM 1422 C C . VAL B 1 51 ? -9.359 9.227 -0.579 1 98.81 51 VAL B C 1
ATOM 1424 O O . VAL B 1 51 ? -9.242 8.297 -1.384 1 98.81 51 VAL B O 1
ATOM 1427 N N . ILE B 1 52 ? -9.68 9.078 0.7 1 98.88 52 ILE B N 1
ATOM 1428 C CA . ILE B 1 52 ? -9.898 7.754 1.276 1 98.88 52 ILE B CA 1
ATOM 1429 C C . ILE B 1 52 ? -11.094 7.09 0.604 1 98.88 52 ILE B C 1
ATOM 1431 O O . ILE B 1 52 ? -11.016 5.93 0.189 1 98.88 52 ILE B O 1
ATOM 1435 N N . THR B 1 53 ? -12.195 7.836 0.428 1 98.88 53 THR B N 1
ATOM 1436 C CA . THR B 1 53 ? -13.414 7.293 -0.16 1 98.88 53 THR B CA 1
ATOM 1437 C C . THR B 1 53 ? -13.188 6.918 -1.622 1 98.88 53 T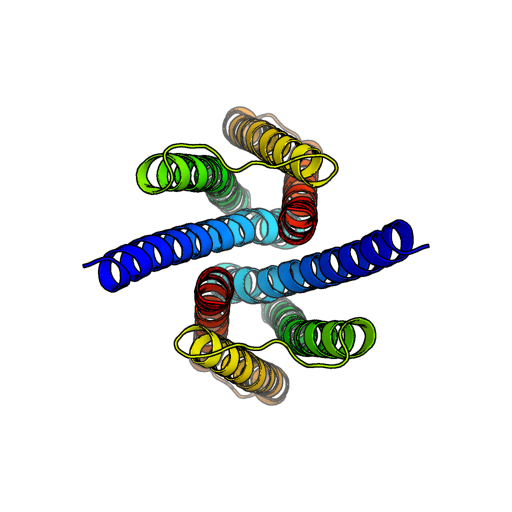HR B C 1
ATOM 1439 O O . THR B 1 53 ? -13.602 5.844 -2.064 1 98.88 53 THR B O 1
ATOM 1442 N N . LEU B 1 54 ? -12.492 7.73 -2.334 1 98.81 54 LEU B N 1
ATOM 1443 C CA . LEU B 1 54 ? -12.148 7.41 -3.715 1 98.81 54 LEU B CA 1
ATOM 1444 C C . LEU B 1 54 ? -11.195 6.223 -3.771 1 98.81 54 LEU B C 1
ATOM 1446 O O . LEU B 1 54 ? -11.242 5.422 -4.711 1 98.81 54 LEU B O 1
ATOM 1450 N N . GLY B 1 55 ? -10.328 6.086 -2.764 1 98.88 55 GLY B N 1
ATOM 1451 C CA . GLY B 1 55 ? -9.5 4.898 -2.629 1 98.88 55 GLY B CA 1
ATOM 1452 C C . GLY B 1 55 ? -10.305 3.617 -2.51 1 98.88 55 GLY B C 1
ATOM 1453 O O . GLY B 1 55 ? -9.992 2.619 -3.162 1 98.88 55 GLY B O 1
ATOM 1454 N N . TRP B 1 56 ? -11.336 3.699 -1.728 1 98.88 56 TRP B N 1
ATOM 1455 C CA . TRP B 1 56 ? -12.203 2.541 -1.573 1 98.88 56 TRP B CA 1
ATOM 1456 C C . TRP B 1 56 ? -12.922 2.221 -2.881 1 98.88 56 TRP B C 1
ATOM 1458 O O . TRP B 1 56 ? -13.055 1.053 -3.254 1 98.88 56 TRP B O 1
ATOM 1468 N N . VAL B 1 57 ? -13.406 3.217 -3.566 1 98.88 57 VAL B N 1
ATOM 1469 C CA . VAL B 1 57 ? -14.031 3.006 -4.867 1 98.88 57 VAL B CA 1
ATOM 1470 C C . VAL B 1 57 ? -13.039 2.363 -5.828 1 98.88 57 VAL B C 1
ATOM 1472 O O . VAL B 1 57 ? -13.375 1.419 -6.543 1 98.88 57 VAL B O 1
ATOM 1475 N N . ASN B 1 58 ? -11.852 2.854 -5.824 1 98.81 58 ASN B N 1
ATOM 1476 C CA . ASN B 1 58 ? -10.789 2.275 -6.633 1 98.81 58 ASN B CA 1
ATOM 1477 C C . ASN B 1 58 ? -10.547 0.81 -6.285 1 98.81 58 ASN B C 1
ATOM 1479 O O . ASN B 1 58 ? -10.336 -0.018 -7.172 1 98.81 58 ASN B O 1
ATOM 1483 N N . GLN B 1 59 ? -10.562 0.475 -4.973 1 98.75 59 GLN B N 1
ATOM 1484 C CA . GLN B 1 59 ? -10.43 -0.921 -4.57 1 98.75 59 GLN B CA 1
ATOM 1485 C C . GLN B 1 59 ? -11.531 -1.781 -5.191 1 98.75 59 GLN B C 1
ATOM 1487 O O . GLN B 1 59 ? -11.273 -2.902 -5.633 1 98.75 59 GLN B O 1
ATOM 1492 N N . GLY B 1 60 ? -12.742 -1.293 -5.145 1 98.31 60 GLY B N 1
ATOM 1493 C CA . GLY B 1 60 ? -13.844 -2.021 -5.75 1 98.31 60 GLY B CA 1
ATOM 1494 C C . GLY B 1 60 ? -13.695 -2.199 -7.246 1 98.31 60 GLY B C 1
ATOM 1495 O O . GLY B 1 60 ? -13.859 -3.305 -7.766 1 98.31 60 GLY B O 1
ATOM 1496 N N . VAL B 1 61 ? -13.375 -1.086 -7.902 1 98.44 61 VAL B N 1
ATOM 1497 C CA . VAL B 1 61 ? -13.273 -1.082 -9.359 1 98.44 61 VAL B CA 1
ATOM 1498 C C . VAL B 1 61 ? -12.125 -1.989 -9.797 1 98.44 61 VAL B C 1
ATOM 1500 O O . VAL B 1 61 ? -12.305 -2.846 -10.664 1 98.44 61 VAL B O 1
ATOM 1503 N N . THR B 1 62 ? -10.961 -1.909 -9.211 1 98.5 62 THR B N 1
ATOM 1504 C CA . THR B 1 62 ? -9.82 -2.732 -9.594 1 98.5 62 THR B CA 1
ATOM 1505 C C . THR B 1 62 ? -10.047 -4.188 -9.188 1 98.5 62 THR B C 1
ATOM 1507 O O . THR B 1 62 ? -9.625 -5.105 -9.891 1 98.5 62 THR B O 1
ATOM 1510 N N . GLY B 1 63 ? -10.703 -4.418 -8.047 1 97.06 63 GLY B N 1
ATOM 1511 C CA . GLY B 1 63 ? -11.094 -5.777 -7.703 1 97.06 63 GLY B CA 1
ATOM 1512 C C . GLY B 1 63 ? -11.969 -6.43 -8.75 1 97.06 63 GLY B C 1
ATOM 1513 O O . GLY B 1 63 ? -11.734 -7.578 -9.141 1 97.06 63 GLY B O 1
ATOM 1514 N N . ALA B 1 64 ? -12.953 -5.684 -9.203 1 96.5 64 ALA B N 1
ATOM 1515 C CA . ALA B 1 64 ? -13.836 -6.18 -10.258 1 96.5 64 ALA B CA 1
ATOM 1516 C C . ALA B 1 64 ? -13.062 -6.398 -11.555 1 96.5 64 ALA B C 1
ATOM 1518 O O . ALA B 1 64 ? -13.297 -7.379 -12.266 1 96.5 64 ALA B O 1
ATOM 1519 N N . LEU B 1 65 ? -12.18 -5.496 -11.836 1 97.25 65 LEU B N 1
ATOM 1520 C CA . LEU B 1 65 ? -11.406 -5.586 -13.07 1 97.25 65 LEU B CA 1
ATOM 1521 C C . LEU B 1 65 ? -10.516 -6.824 -13.062 1 97.25 65 LEU B C 1
ATOM 1523 O O . LEU B 1 65 ? -10.281 -7.43 -14.109 1 97.25 65 LEU B O 1
ATOM 1527 N N . PHE B 1 66 ? -10.016 -7.281 -11.938 1 95.62 66 PHE B N 1
ATOM 1528 C CA . PHE B 1 66 ? -9.281 -8.539 -11.859 1 95.62 66 PHE B CA 1
ATOM 1529 C C . PHE B 1 66 ? -10.164 -9.703 -12.305 1 95.62 66 PHE B C 1
ATOM 1531 O O . PHE B 1 66 ? -9.719 -10.562 -13.07 1 95.62 66 PHE B O 1
ATOM 1538 N N . GLY B 1 67 ? -11.398 -9.711 -11.781 1 92.69 67 GLY B N 1
ATOM 1539 C CA . GLY B 1 67 ? -12.336 -10.758 -12.156 1 92.69 67 GLY B CA 1
ATOM 1540 C C . GLY B 1 67 ? -12.703 -10.727 -13.633 1 92.69 67 GLY B C 1
ATOM 1541 O O . GLY B 1 67 ? -12.711 -11.766 -14.297 1 92.69 67 GLY B O 1
ATOM 1542 N N . ILE B 1 68 ? -12.984 -9.547 -14.125 1 94.56 68 ILE B N 1
ATOM 1543 C CA . ILE B 1 68 ? -13.383 -9.367 -15.516 1 94.56 68 ILE B CA 1
ATOM 1544 C C . ILE B 1 68 ? -12.242 -9.797 -16.438 1 94.56 68 ILE B C 1
ATOM 1546 O O . ILE B 1 68 ? -12.461 -10.477 -17.438 1 94.56 68 ILE B O 1
ATOM 1550 N N . THR B 1 69 ? -11.023 -9.406 -16.078 1 93.25 69 THR B N 1
ATOM 1551 C CA . THR B 1 69 ? -9.859 -9.781 -16.875 1 93.25 69 THR B CA 1
ATOM 1552 C C . THR B 1 69 ? -9.672 -11.297 -16.875 1 93.25 69 THR B C 1
ATOM 1554 O O . THR B 1 69 ? -9.406 -11.891 -17.922 1 93.25 69 THR B O 1
ATOM 1557 N N . SER B 1 70 ? -9.867 -11.938 -15.734 1 91.06 70 SER B N 1
ATOM 1558 C CA . SER B 1 70 ? -9.727 -13.391 -15.633 1 91.06 70 SER B CA 1
ATOM 1559 C C . SER B 1 70 ? -10.781 -14.094 -16.484 1 91.06 70 SER B C 1
ATOM 1561 O O . SER B 1 70 ? -10.477 -15.055 -17.188 1 91.06 70 SER B O 1
ATOM 1563 N N . TYR B 1 71 ? -11.953 -13.602 -16.453 1 90.69 71 TYR B N 1
ATOM 1564 C CA . TYR B 1 71 ? -13.039 -14.203 -17.219 1 90.69 71 TYR B CA 1
ATOM 1565 C C . TYR B 1 71 ? -12.805 -14.023 -18.719 1 90.69 71 TYR B C 1
ATOM 1567 O O . TYR B 1 71 ? -13.039 -14.945 -19.5 1 90.69 71 TYR B O 1
ATOM 1575 N N . ALA B 1 72 ? -12.414 -12.906 -19.125 1 90.62 72 ALA B N 1
ATOM 1576 C CA . ALA B 1 72 ? -12.211 -12.586 -20.531 1 90.62 72 ALA B CA 1
ATOM 1577 C C . ALA B 1 72 ? -11.102 -13.438 -21.141 1 90.62 72 ALA B C 1
ATOM 1579 O O . ALA B 1 72 ? -11.203 -13.883 -22.281 1 90.62 72 ALA B O 1
ATOM 1580 N N . TYR B 1 73 ? -10.062 -13.734 -20.391 1 88.25 73 TYR B N 1
ATOM 1581 C CA . TYR B 1 73 ? -8.898 -14.422 -20.938 1 88.25 73 TYR B CA 1
ATOM 1582 C C . TYR B 1 73 ? -8.961 -15.922 -20.656 1 88.25 73 TYR B C 1
ATOM 1584 O O . TYR B 1 73 ? -8.5 -16.734 -21.469 1 88.25 73 TYR B O 1
ATOM 1592 N N . ASP B 1 74 ? -9.547 -16.297 -19.547 1 88.25 74 ASP B N 1
ATOM 1593 C CA . ASP B 1 74 ? -9.516 -17.703 -19.156 1 88.25 74 ASP B CA 1
ATOM 1594 C C . ASP B 1 74 ? -10.883 -18.359 -19.344 1 88.25 74 ASP B C 1
ATOM 1596 O O . ASP B 1 74 ? -11.008 -19.578 -19.281 1 88.25 74 ASP B O 1
ATOM 1600 N N . GLY B 1 75 ? -11.898 -17.594 -19.578 1 89.56 75 GLY B N 1
ATOM 1601 C CA . GLY B 1 75 ? -13.25 -18.109 -19.75 1 89.56 75 GLY B CA 1
ATOM 1602 C C . GLY B 1 75 ? -13.898 -18.531 -18.453 1 89.56 75 GLY B C 1
ATOM 1603 O O . GLY B 1 75 ? -14.984 -19.109 -18.453 1 89.56 75 GLY B O 1
ATOM 1604 N N . ARG B 1 76 ? -13.148 -18.344 -17.359 1 87.5 76 ARG B N 1
ATOM 1605 C CA . ARG B 1 76 ? -13.672 -18.688 -16.031 1 87.5 76 ARG B CA 1
ATOM 1606 C C . ARG B 1 76 ? -13.094 -17.75 -14.969 1 87.5 76 ARG B C 1
ATOM 1608 O O . ARG B 1 76 ? -12.047 -17.141 -15.172 1 87.5 76 ARG B O 1
ATOM 1615 N N . LEU B 1 77 ? -13.805 -17.719 -13.852 1 87.25 77 LEU B N 1
ATOM 1616 C CA . LEU B 1 77 ? -13.297 -16.969 -12.711 1 87.25 77 LEU B CA 1
ATOM 1617 C C . LEU B 1 77 ? -12.25 -17.766 -11.945 1 87.25 77 LEU B C 1
ATOM 1619 O O . LEU B 1 77 ? -12.242 -19 -12.008 1 87.25 77 LEU B O 1
ATOM 1623 N N . PRO B 1 78 ? -11.445 -17.016 -11.273 1 82.94 78 PRO B N 1
ATOM 1624 C CA . PRO B 1 78 ? -10.43 -17.734 -10.492 1 82.94 78 PRO B CA 1
ATOM 1625 C C . PRO B 1 78 ? -11.047 -18.688 -9.461 1 82.94 78 PRO B C 1
ATOM 1627 O O . PRO B 1 78 ? -12.055 -18.344 -8.836 1 82.94 78 PRO B O 1
ATOM 1630 N N . ASP B 1 79 ? -10.438 -19.922 -9.445 1 84.5 79 ASP B N 1
ATOM 1631 C CA . ASP B 1 79 ? -10.883 -20.922 -8.477 1 84.5 79 ASP B CA 1
ATOM 1632 C C . ASP B 1 79 ? -10.25 -20.672 -7.109 1 84.5 79 ASP B C 1
ATOM 1634 O O . ASP B 1 79 ? -9.172 -21.203 -6.816 1 84.5 79 ASP B O 1
ATOM 1638 N N . ILE B 1 80 ? -10.852 -19.859 -6.34 1 88.56 80 ILE B N 1
ATOM 1639 C CA . ILE B 1 80 ? -10.383 -19.484 -5.008 1 88.56 80 ILE B CA 1
ATOM 1640 C C . ILE B 1 80 ? -11.227 -20.203 -3.953 1 88.56 80 ILE B C 1
ATOM 1642 O O . ILE B 1 80 ? -12.453 -20.234 -4.055 1 88.56 80 ILE B O 1
ATOM 1646 N N . HIS B 1 81 ? -10.609 -20.859 -2.959 1 89.19 81 HIS B N 1
ATOM 1647 C CA . HIS B 1 81 ? -11.32 -21.578 -1.919 1 89.19 81 HIS B CA 1
ATOM 1648 C C . HIS B 1 81 ? -10.68 -21.375 -0.554 1 89.19 81 HIS B C 1
ATOM 1650 O O . HIS B 1 81 ? -9.656 -20.688 -0.443 1 89.19 81 HIS B O 1
ATOM 1656 N N . GLY B 1 82 ? -11.5 -21.75 0.54 1 93.62 82 GLY B N 1
ATOM 1657 C CA . GLY B 1 82 ? -10.938 -21.75 1.884 1 93.62 82 GLY B CA 1
ATOM 1658 C C . GLY B 1 82 ? -10.594 -20.375 2.389 1 93.62 82 GLY B C 1
ATOM 1659 O O . GLY B 1 82 ? -11.422 -19.453 2.352 1 93.62 82 GLY B O 1
ATOM 1660 N N . ILE B 1 83 ? -9.383 -20.25 2.904 1 94.19 83 ILE B N 1
ATOM 1661 C CA . ILE B 1 83 ? -8.883 -19.031 3.535 1 94.19 83 ILE B CA 1
ATOM 1662 C C . ILE B 1 83 ? -8.859 -17.891 2.516 1 94.19 83 ILE B C 1
ATOM 1664 O O . ILE B 1 83 ? -9.18 -16.75 2.844 1 94.19 83 ILE B O 1
ATOM 1668 N N . ALA B 1 84 ? -8.516 -18.25 1.299 1 95.56 84 ALA B N 1
ATOM 1669 C CA . ALA B 1 84 ? -8.469 -17.219 0.259 1 95.56 84 ALA B CA 1
ATOM 1670 C C . ALA B 1 84 ? -9.852 -16.641 -0.01 1 95.56 84 ALA B C 1
ATOM 1672 O O . ALA B 1 84 ? -10.008 -15.43 -0.198 1 95.56 84 ALA B O 1
ATOM 1673 N N . LEU B 1 85 ? -10.828 -17.406 -0.054 1 95.94 85 LEU B N 1
ATOM 1674 C CA . LEU B 1 85 ? -12.195 -16.938 -0.277 1 95.94 85 LEU B CA 1
ATOM 1675 C C . LEU B 1 85 ? -12.664 -16.062 0.877 1 95.94 85 LEU B C 1
ATOM 1677 O O . LEU B 1 85 ? -13.289 -15.031 0.657 1 95.94 85 LEU B O 1
ATOM 1681 N N . THR B 1 86 ? -12.391 -16.469 2.062 1 97.56 86 THR B N 1
ATOM 1682 C CA . THR B 1 86 ? -12.727 -15.672 3.236 1 97.56 86 THR B CA 1
ATOM 1683 C C . THR B 1 86 ? -12.039 -14.312 3.182 1 97.56 86 THR B C 1
ATOM 1685 O O . THR B 1 86 ? -12.656 -13.281 3.463 1 97.56 86 THR B O 1
ATOM 1688 N N . ALA B 1 87 ? -10.789 -14.344 2.801 1 98 87 ALA B N 1
ATOM 1689 C CA . ALA B 1 87 ? -10.039 -13.094 2.68 1 98 87 ALA B CA 1
ATOM 1690 C C . ALA B 1 87 ? -10.656 -12.18 1.627 1 98 87 ALA B C 1
ATOM 1692 O O . ALA B 1 87 ? -10.766 -10.969 1.838 1 98 87 ALA B O 1
ATOM 1693 N N . LEU B 1 88 ? -11.047 -12.75 0.526 1 97.19 88 LEU B N 1
ATOM 1694 C CA . LEU B 1 88 ? -11.672 -11.961 -0.536 1 97.19 88 LEU B CA 1
ATOM 1695 C C . LEU B 1 88 ? -12.969 -11.328 -0.052 1 97.19 88 LEU B C 1
ATOM 1697 O O . LEU B 1 88 ? -13.188 -10.133 -0.252 1 97.19 88 LEU B O 1
ATOM 1701 N N . PHE B 1 89 ? -13.805 -12.047 0.626 1 97.75 89 PHE B N 1
ATOM 1702 C CA . PHE B 1 89 ? -15.07 -11.531 1.127 1 97.75 89 PHE B CA 1
ATOM 1703 C C . PHE B 1 89 ? -14.836 -10.43 2.158 1 97.75 89 PHE B C 1
ATOM 1705 O O . PHE B 1 89 ? -15.562 -9.438 2.186 1 97.75 89 PHE B O 1
ATOM 1712 N N . LEU B 1 90 ? -13.852 -10.656 2.977 1 98.38 90 LEU B N 1
ATOM 1713 C CA . LEU B 1 90 ? -13.508 -9.648 3.977 1 98.38 90 LEU B CA 1
ATOM 1714 C C . LEU B 1 90 ? -13.078 -8.344 3.311 1 98.38 90 LEU B C 1
ATOM 1716 O O . LEU B 1 90 ? -13.484 -7.262 3.73 1 98.38 90 LEU B O 1
ATOM 1720 N N . LYS B 1 91 ? -12.336 -8.469 2.277 1 98.5 91 LYS B N 1
ATOM 1721 C CA . LYS B 1 91 ? -11.906 -7.289 1.533 1 98.5 91 LYS B CA 1
ATOM 1722 C C . LYS B 1 91 ? -13.102 -6.555 0.933 1 98.5 91 LYS B C 1
ATOM 1724 O O . LYS B 1 91 ? -13.18 -5.324 1 1 98.5 91 LYS B O 1
ATOM 1729 N N . MET B 1 92 ? -13.953 -7.309 0.41 1 98.5 92 MET B N 1
ATOM 1730 C CA . MET B 1 92 ? -15.133 -6.703 -0.202 1 98.5 92 MET B CA 1
ATOM 1731 C C . MET B 1 92 ? -15.992 -6.016 0.847 1 98.5 92 MET B C 1
ATOM 1733 O O . MET B 1 92 ? -16.469 -4.895 0.631 1 98.5 92 MET B O 1
ATOM 1737 N N . ALA B 1 93 ? -16.188 -6.664 1.959 1 98.75 93 ALA B N 1
ATOM 1738 C CA . ALA B 1 93 ? -16.969 -6.09 3.047 1 98.75 93 ALA B CA 1
ATOM 1739 C C . ALA B 1 93 ? -16.328 -4.805 3.566 1 98.75 93 ALA B C 1
ATOM 1741 O O . ALA B 1 93 ? -17.031 -3.822 3.83 1 98.75 93 ALA B O 1
ATOM 1742 N N . CYS B 1 94 ? -15.031 -4.816 3.67 1 98.88 94 CYS B N 1
ATOM 1743 C CA . CYS B 1 94 ? -14.32 -3.629 4.121 1 98.88 94 CYS B CA 1
ATOM 1744 C C . CYS B 1 94 ? -14.477 -2.484 3.129 1 98.88 94 CYS B C 1
ATOM 1746 O O . CYS B 1 94 ? -14.648 -1.33 3.525 1 98.88 94 CYS B O 1
ATOM 1748 N N . ALA B 1 95 ? -14.398 -2.861 1.821 1 98.81 95 ALA B N 1
ATOM 1749 C CA . ALA B 1 95 ? -14.539 -1.818 0.809 1 98.81 95 ALA B CA 1
ATOM 1750 C C . ALA B 1 95 ? -15.922 -1.165 0.878 1 98.81 95 ALA B C 1
ATOM 1752 O O . ALA B 1 95 ? -16.031 0.063 0.885 1 98.81 95 ALA B O 1
ATOM 1753 N N . VAL B 1 96 ? -16.938 -1.941 1.004 1 98.81 96 VAL B N 1
ATOM 1754 C CA . VAL B 1 96 ? -18.312 -1.424 1.065 1 98.81 96 VAL B CA 1
ATOM 1755 C C . VAL B 1 96 ? -18.484 -0.6 2.338 1 98.81 96 VAL B C 1
ATOM 1757 O O . VAL B 1 96 ? -18.984 0.53 2.287 1 98.81 96 VAL B O 1
ATOM 1760 N N . ALA B 1 97 ? -18.078 -1.165 3.465 1 98.88 97 ALA B N 1
ATOM 1761 C CA . ALA B 1 97 ? -18.188 -0.46 4.738 1 98.88 97 ALA B CA 1
ATOM 1762 C C . ALA B 1 97 ? -17.375 0.839 4.719 1 98.88 97 ALA B C 1
ATOM 1764 O O . ALA B 1 97 ? -17.844 1.862 5.238 1 98.88 97 ALA B O 1
ATOM 1765 N N . GLY B 1 98 ? -16.188 0.774 4.105 1 98.88 98 GLY B N 1
ATOM 1766 C CA . GLY B 1 98 ? -15.367 1.971 4.004 1 98.88 98 GLY B CA 1
ATOM 1767 C C . GLY B 1 98 ? -16.016 3.078 3.201 1 98.88 98 GLY B C 1
ATOM 1768 O O . GLY B 1 98 ? -15.984 4.246 3.596 1 98.88 98 GLY B O 1
ATOM 1769 N N . ILE B 1 99 ? -16.594 2.785 2.104 1 98.88 99 ILE B N 1
ATOM 1770 C CA . ILE B 1 99 ? -17.297 3.762 1.275 1 98.88 99 ILE B CA 1
ATOM 1771 C C . ILE B 1 99 ? -18.453 4.375 2.066 1 98.88 99 ILE B C 1
ATOM 1773 O O . ILE B 1 99 ? -18.625 5.594 2.072 1 98.88 99 ILE B O 1
ATOM 1777 N N . ILE B 1 100 ? -19.203 3.525 2.781 1 98.69 100 ILE B N 1
ATOM 1778 C CA . ILE B 1 100 ? -20.344 3.994 3.559 1 98.69 100 ILE B CA 1
ATOM 1779 C C . ILE B 1 100 ? -19.875 4.953 4.648 1 98.69 100 ILE B C 1
ATOM 1781 O O . ILE B 1 100 ? -20.453 6.027 4.832 1 98.69 100 ILE B O 1
ATOM 1785 N N . LEU B 1 101 ? -18.828 4.605 5.336 1 98.5 101 LEU B N 1
ATOM 1786 C CA . LEU B 1 101 ? -18.297 5.461 6.391 1 98.5 101 LEU B CA 1
ATOM 1787 C C . LEU B 1 101 ? -17.812 6.793 5.824 1 98.5 101 LEU B C 1
ATOM 1789 O O . LEU B 1 101 ? -18.078 7.852 6.398 1 98.5 101 LEU B O 1
ATOM 1793 N N . GLY B 1 102 ? -17.078 6.691 4.691 1 98.31 102 GLY B N 1
ATOM 1794 C CA . GLY B 1 102 ? -16.609 7.918 4.062 1 98.31 102 GLY B CA 1
ATOM 1795 C C . GLY B 1 102 ? -17.75 8.836 3.633 1 98.31 102 GLY B C 1
ATOM 1796 O O . GLY B 1 102 ? -17.719 10.039 3.912 1 98.31 102 GLY B O 1
ATOM 1797 N N . MET B 1 103 ? -18.766 8.266 3.027 1 98 103 MET B N 1
ATOM 1798 C CA . MET B 1 103 ? -19.906 9.047 2.559 1 98 103 MET B CA 1
ATOM 1799 C C . MET B 1 103 ? -20.688 9.633 3.734 1 98 103 MET B C 1
ATOM 1801 O O . MET B 1 103 ? -21.172 10.766 3.664 1 98 103 MET B O 1
ATOM 1805 N N . THR B 1 104 ? -20.828 8.805 4.75 1 96.44 104 THR B N 1
ATOM 1806 C CA . THR B 1 104 ? -21.516 9.289 5.945 1 96.44 104 THR B CA 1
ATOM 1807 C C . THR B 1 104 ? -20.75 10.469 6.559 1 96.44 104 THR B C 1
ATOM 1809 O O . THR B 1 104 ? -21.359 11.469 6.949 1 96.44 104 THR B O 1
ATOM 1812 N N . TYR B 1 105 ? -19.484 10.336 6.664 1 96.38 105 TYR B N 1
ATOM 1813 C CA . TYR B 1 105 ? -18.656 11.43 7.172 1 96.38 105 TYR B CA 1
ATOM 1814 C C . TYR B 1 105 ? -18.844 12.688 6.344 1 96.38 105 TYR B C 1
ATOM 1816 O O . TYR B 1 105 ? -19.094 13.773 6.891 1 96.38 105 TYR B O 1
ATOM 1824 N N . LEU B 1 106 ? -18.797 12.578 5.039 1 96.38 106 LEU B N 1
ATOM 1825 C CA . LEU B 1 106 ? -18.859 13.719 4.137 1 96.38 106 LEU B CA 1
ATOM 1826 C C . LEU B 1 106 ? -20.234 14.375 4.176 1 96.38 106 LEU B C 1
ATOM 1828 O O . LEU B 1 106 ? -20.344 15.594 4.008 1 96.38 106 LEU B O 1
ATOM 1832 N N . GLY B 1 107 ? -21.203 13.641 4.441 1 94.81 107 GLY B N 1
ATOM 1833 C CA . GLY B 1 107 ? -22.562 14.156 4.43 1 94.81 107 GLY B CA 1
ATOM 1834 C C . GLY B 1 107 ? -22.984 14.789 5.742 1 94.81 107 GLY B C 1
ATOM 1835 O O . GLY B 1 107 ? -23.828 15.688 5.766 1 94.81 107 GLY B O 1
ATOM 1836 N N . PHE B 1 108 ? -22.328 14.312 6.891 1 89.38 108 PHE B N 1
ATOM 1837 C CA . PHE B 1 108 ? -22.891 14.711 8.18 1 89.38 108 PHE B CA 1
ATOM 1838 C C . PHE B 1 108 ? -21.828 15.305 9.078 1 89.38 108 PHE B C 1
ATOM 1840 O O . PHE B 1 108 ? -22.062 15.523 10.273 1 89.38 108 PHE B O 1
ATOM 1847 N N . GLU B 1 109 ? -20.703 15.57 8.57 1 84.5 109 GLU B N 1
ATOM 1848 C CA . GLU B 1 109 ? -19.562 15.953 9.398 1 84.5 109 GLU B CA 1
ATOM 1849 C C . GLU B 1 109 ? -19.844 17.234 10.18 1 84.5 109 GLU B C 1
ATOM 1851 O O . GLU B 1 109 ? -19.422 17.375 11.328 1 84.5 109 GLU B O 1
ATOM 1856 N N . SER B 1 110 ? -20.609 18.125 9.617 1 84.75 110 SER B N 1
ATOM 1857 C CA . SER B 1 110 ? -20.891 19.391 10.289 1 84.75 110 SER B CA 1
ATOM 1858 C C . SER B 1 110 ? -21.703 19.172 11.555 1 84.75 110 SER B C 1
ATOM 1860 O O . SER B 1 110 ? -21.641 19.984 12.484 1 84.75 110 SER B O 1
ATOM 1862 N N . GLY B 1 111 ? -22.344 18.031 11.656 1 87.56 111 GLY B N 1
ATOM 1863 C CA . GLY B 1 111 ? -23.188 17.766 12.805 1 87.56 111 GLY B CA 1
ATOM 1864 C C . GLY B 1 111 ? -22.531 16.891 13.852 1 87.56 111 GLY B C 1
ATOM 1865 O O . GLY B 1 111 ? -23.062 16.703 14.953 1 87.56 111 GLY B O 1
ATOM 1866 N N . TRP B 1 112 ? -21.344 16.453 13.578 1 87.5 112 TRP B N 1
ATOM 1867 C CA . TRP B 1 112 ? -20.688 15.516 14.469 1 87.5 112 TRP B CA 1
ATOM 1868 C C . TRP B 1 112 ? -19.688 16.234 15.367 1 87.5 112 TRP B C 1
ATOM 1870 O O . TRP B 1 112 ? -19.078 17.234 14.977 1 87.5 112 TRP B O 1
ATOM 1880 N N . SER B 1 113 ? -19.672 15.734 16.578 1 90.25 113 SER B N 1
ATOM 1881 C CA . SER B 1 113 ? -18.609 16.203 17.469 1 90.25 113 SER B CA 1
ATOM 1882 C C . SER B 1 113 ? -17.234 15.781 16.953 1 90.25 113 SER B C 1
ATOM 1884 O O . SER B 1 113 ? -17.125 14.859 16.141 1 90.25 113 SER B O 1
ATOM 1886 N N . GLY B 1 114 ? -16.172 16.438 17.391 1 90.81 114 GLY B N 1
ATOM 1887 C CA . GLY B 1 114 ? -14.812 16.047 17.047 1 90.81 114 GLY B CA 1
ATOM 1888 C C . GLY B 1 114 ? -14.5 14.602 17.391 1 90.81 114 GLY B C 1
ATOM 1889 O O . GLY B 1 114 ? -13.844 13.898 16.625 1 90.81 114 GLY B O 1
ATOM 1890 N N . ALA B 1 115 ? -15.016 14.211 18.484 1 92.44 115 ALA B N 1
ATOM 1891 C CA . ALA B 1 115 ? -14.805 12.836 18.922 1 92.44 115 ALA B CA 1
ATOM 1892 C C . ALA B 1 115 ? -15.5 11.852 17.984 1 92.44 115 ALA B C 1
ATOM 1894 O O . ALA B 1 115 ? -14.945 10.797 17.672 1 92.44 115 ALA B O 1
ATOM 1895 N N . GLY B 1 116 ? -16.703 12.211 17.578 1 93.31 116 GLY B N 1
ATOM 1896 C CA . GLY B 1 116 ? -17.422 11.391 16.609 1 93.31 116 GLY B CA 1
ATOM 1897 C C . GLY B 1 116 ? -16.703 11.258 15.281 1 93.31 116 GLY B C 1
ATOM 1898 O O . GLY B 1 116 ? -16.609 10.164 14.734 1 93.31 116 GLY B O 1
ATOM 1899 N N . GLN B 1 117 ? -16.188 12.32 14.828 1 94.38 117 GLN B N 1
ATOM 1900 C CA . GLN B 1 117 ? -15.414 12.32 13.586 1 94.38 117 GLN B CA 1
ATOM 1901 C C . GLN B 1 117 ? -14.188 11.414 13.695 1 94.38 117 GLN B C 1
ATOM 1903 O O . GLN B 1 117 ? -13.906 10.625 12.789 1 94.38 117 GLN B O 1
ATOM 1908 N N . ARG B 1 118 ? -13.547 11.469 14.836 1 94.75 118 ARG B N 1
ATOM 1909 C CA . ARG B 1 118 ? -12.344 10.672 15.047 1 94.75 118 ARG B CA 1
ATOM 1910 C C . ARG B 1 118 ? -12.672 9.188 15.102 1 94.75 118 ARG B C 1
ATOM 1912 O O . ARG B 1 118 ? -11.906 8.352 14.617 1 94.75 118 ARG B O 1
ATOM 1919 N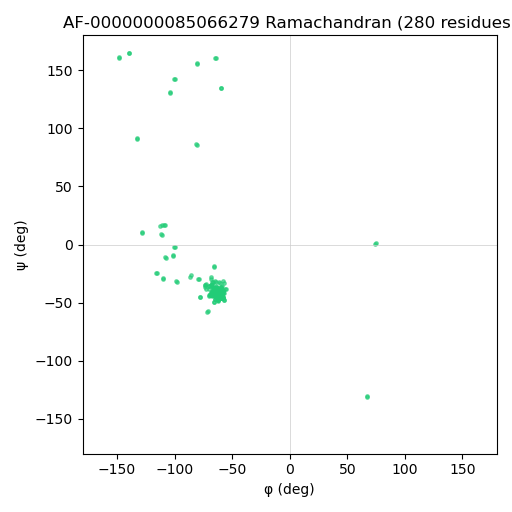 N . ARG B 1 119 ? -13.773 8.883 15.625 1 95.5 119 ARG B N 1
ATOM 1920 C CA . ARG B 1 119 ? -14.195 7.484 15.711 1 95.5 119 ARG B CA 1
ATOM 1921 C C . ARG B 1 119 ? -14.477 6.91 14.328 1 95.5 119 ARG B C 1
ATOM 1923 O O . ARG B 1 119 ? -14.07 5.785 14.023 1 95.5 119 ARG B O 1
ATOM 1930 N N . VAL B 1 120 ? -15.148 7.691 13.555 1 96.69 120 VAL B N 1
ATOM 1931 C CA . VAL B 1 120 ? -15.477 7.25 12.211 1 96.69 120 VAL B CA 1
ATOM 1932 C C . VAL B 1 120 ? -14.195 7.09 11.391 1 96.69 120 VAL B C 1
ATOM 1934 O O . VAL B 1 120 ? -14.023 6.094 10.688 1 96.69 120 VAL B O 1
ATOM 1937 N N . LEU B 1 121 ? -13.328 8.016 11.516 1 97.31 121 LEU B N 1
ATOM 1938 C CA . LEU B 1 121 ? -12.07 7.961 10.789 1 97.31 121 LEU B CA 1
ATOM 1939 C C . LEU B 1 121 ? -11.211 6.801 11.289 1 97.31 121 LEU B C 1
ATOM 1941 O O . LEU B 1 121 ? -10.547 6.129 10.492 1 97.31 121 LEU B O 1
ATOM 1945 N N . GLY B 1 122 ? -11.188 6.59 12.586 1 98.38 122 GLY B N 1
ATOM 1946 C CA . GLY B 1 122 ? -10.477 5.457 13.148 1 98.38 122 GLY B CA 1
ATOM 1947 C C . GLY B 1 122 ? -11.008 4.117 12.672 1 98.38 122 GLY B C 1
ATOM 1948 O O . GLY B 1 122 ? -10.227 3.209 12.375 1 98.38 122 GLY B O 1
ATOM 1949 N N . ALA B 1 123 ? -12.297 3.994 12.641 1 98.69 123 ALA B N 1
ATOM 1950 C CA . ALA B 1 123 ? -12.93 2.781 12.125 1 98.69 123 ALA B CA 1
ATOM 1951 C C . ALA B 1 123 ? -12.562 2.555 10.664 1 98.69 123 ALA B C 1
ATOM 1953 O O . ALA B 1 123 ? -12.258 1.431 10.258 1 98.69 123 ALA B O 1
ATOM 1954 N N . ASP B 1 124 ? -12.633 3.582 9.938 1 98.81 124 ASP B N 1
ATOM 1955 C CA . ASP B 1 124 ? -12.297 3.486 8.516 1 98.81 124 ASP B CA 1
ATOM 1956 C C . ASP B 1 124 ? -10.828 3.09 8.328 1 98.81 124 ASP B C 1
ATOM 1958 O O . ASP B 1 124 ? -10.516 2.262 7.477 1 98.81 124 ASP B O 1
ATOM 1962 N N . PHE B 1 125 ? -9.969 3.668 9.094 1 98.88 125 PHE B N 1
ATOM 1963 C CA . PHE B 1 125 ? -8.555 3.289 9.07 1 98.88 125 PHE B CA 1
ATOM 1964 C C . PHE B 1 125 ? -8.391 1.815 9.422 1 98.88 125 PHE B C 1
ATOM 1966 O O . PHE B 1 125 ? -7.645 1.096 8.75 1 98.88 125 PHE B O 1
ATOM 1973 N N . GLY B 1 126 ? -9.086 1.39 10.422 1 98.88 126 GLY B N 1
ATOM 1974 C CA . GLY B 1 126 ? -9.047 -0.013 10.797 1 98.88 126 GLY B CA 1
ATOM 1975 C C . GLY B 1 126 ? -9.508 -0.944 9.695 1 98.88 126 GLY B C 1
ATOM 1976 O O . GLY B 1 126 ? -8.922 -2.012 9.492 1 98.88 126 GLY B O 1
ATOM 1977 N N . LEU B 1 127 ? -10.562 -0.565 9 1 98.94 127 LEU B N 1
ATOM 1978 C CA . LEU B 1 127 ? -11.023 -1.33 7.848 1 98.94 127 LEU B CA 1
ATOM 1979 C C . LEU B 1 127 ? -9.93 -1.429 6.789 1 98.94 127 LEU B C 1
ATOM 1981 O O . LEU B 1 127 ? -9.727 -2.49 6.195 1 98.94 127 LEU B O 1
ATOM 1985 N N . GLY B 1 128 ? -9.242 -0.312 6.562 1 98.88 128 GLY B N 1
ATOM 1986 C CA . GLY B 1 128 ? -8.164 -0.305 5.594 1 98.88 128 GLY B CA 1
ATOM 1987 C C . GLY B 1 128 ? -7.043 -1.268 5.945 1 98.88 128 GLY B C 1
ATOM 1988 O O . GLY B 1 128 ? -6.574 -2.02 5.09 1 98.88 128 GLY B O 1
ATOM 1989 N N . VAL B 1 129 ? -6.621 -1.266 7.191 1 98.81 129 VAL B N 1
ATOM 1990 C CA . VAL B 1 129 ? -5.562 -2.156 7.66 1 98.81 129 VAL B CA 1
ATOM 1991 C C . VAL B 1 129 ? -6.023 -3.607 7.551 1 98.81 129 VAL B C 1
ATOM 1993 O O . VAL B 1 129 ? -5.258 -4.48 7.137 1 98.81 129 VAL B O 1
ATOM 1996 N N . THR B 1 130 ? -7.262 -3.801 7.895 1 98.81 130 THR B N 1
ATOM 1997 C CA . THR B 1 130 ? -7.836 -5.141 7.793 1 98.81 130 THR B CA 1
ATOM 1998 C C . THR B 1 130 ? -7.844 -5.617 6.344 1 98.81 130 THR B C 1
ATOM 2000 O O . THR B 1 130 ? -7.438 -6.746 6.055 1 98.81 130 THR B O 1
ATOM 2003 N N . ALA B 1 131 ? -8.305 -4.824 5.441 1 98.88 131 ALA B N 1
ATOM 2004 C CA . ALA B 1 131 ? -8.336 -5.176 4.023 1 98.88 131 ALA B CA 1
ATOM 2005 C C . ALA B 1 131 ? -6.93 -5.438 3.49 1 98.88 131 ALA B C 1
ATOM 2007 O O . ALA B 1 131 ? -6.715 -6.371 2.713 1 98.88 131 ALA B O 1
ATOM 2008 N N . LEU B 1 132 ? -6.027 -4.617 3.898 1 98.44 132 LEU B N 1
ATOM 2009 C CA . LEU B 1 132 ? -4.637 -4.762 3.482 1 98.44 132 LEU B CA 1
ATOM 2010 C C . LEU B 1 132 ? -4.055 -6.078 3.986 1 98.44 132 LEU B C 1
ATOM 2012 O O . LEU B 1 132 ? -3.318 -6.75 3.262 1 98.44 132 LEU B O 1
ATOM 2016 N N . THR B 1 133 ? -4.375 -6.41 5.215 1 98.44 133 THR B N 1
ATOM 2017 C CA . THR B 1 133 ? -3.941 -7.684 5.781 1 98.44 133 THR B CA 1
ATOM 2018 C C . THR B 1 133 ? -4.617 -8.852 5.066 1 98.44 133 THR B C 1
ATOM 2020 O O . THR B 1 133 ? -3.965 -9.836 4.727 1 98.44 133 THR B O 1
ATOM 2023 N N . ALA B 1 134 ? -5.875 -8.758 4.801 1 98.5 134 ALA B N 1
ATOM 2024 C CA . ALA B 1 134 ? -6.605 -9.797 4.074 1 98.5 134 ALA B CA 1
ATOM 2025 C C . ALA B 1 134 ? -6.016 -10.008 2.682 1 98.5 134 ALA B C 1
ATOM 2027 O O . ALA B 1 134 ? -5.992 -11.125 2.174 1 98.5 134 ALA B O 1
ATOM 2028 N N . ALA B 1 135 ? -5.586 -8.977 2.074 1 97.94 135 ALA B N 1
ATOM 2029 C CA . ALA B 1 135 ? -4.973 -9.07 0.753 1 97.94 135 ALA B CA 1
ATOM 2030 C C . ALA B 1 135 ? -3.736 -9.961 0.785 1 97.94 135 ALA B C 1
ATOM 2032 O O . ALA B 1 135 ? -3.467 -10.695 -0.17 1 97.94 135 ALA B O 1
ATOM 2033 N N . ALA B 1 136 ? -2.986 -9.891 1.874 1 97.75 136 ALA B N 1
ATOM 2034 C CA . ALA B 1 136 ? -1.815 -10.75 2.023 1 97.75 136 ALA B CA 1
ATOM 2035 C C . ALA B 1 136 ? -2.219 -12.219 2.086 1 97.75 136 ALA B C 1
ATOM 2037 O O . ALA B 1 136 ? -1.599 -13.07 1.44 1 97.75 136 ALA B O 1
ATOM 2038 N N . PHE B 1 137 ? -3.266 -12.5 2.822 1 96.88 137 PHE B N 1
ATOM 2039 C CA . PHE B 1 137 ? -3.752 -13.875 2.92 1 96.88 137 PHE B CA 1
ATOM 2040 C C . PHE B 1 137 ? -4.332 -14.336 1.589 1 96.88 137 PHE B C 1
ATOM 2042 O O . PHE B 1 137 ? -4.121 -15.477 1.176 1 96.88 137 PHE B O 1
ATOM 2049 N N . LEU B 1 138 ? -5.055 -13.477 0.912 1 96.06 138 LEU B N 1
ATOM 2050 C CA . LEU B 1 138 ? -5.602 -13.812 -0.4 1 96.06 138 LEU B CA 1
ATOM 2051 C C . LEU B 1 138 ? -4.488 -14.18 -1.374 1 96.06 138 LEU B C 1
ATOM 2053 O O . LEU B 1 138 ? -4.629 -15.125 -2.156 1 96.06 138 LEU B O 1
ATOM 2057 N N . ARG B 1 139 ? -3.404 -13.523 -1.329 1 94.12 139 ARG B N 1
ATOM 2058 C CA . ARG B 1 139 ? -2.287 -13.758 -2.238 1 94.12 139 ARG B CA 1
ATOM 2059 C C . ARG B 1 139 ? -1.675 -15.141 -2.008 1 94.12 139 ARG B C 1
ATOM 2061 O O . ARG B 1 139 ? -1.403 -15.867 -2.963 1 94.12 139 ARG B O 1
ATOM 2068 N N . TRP B 1 140 ? -1.541 -15.547 -0.764 1 94.19 140 TRP B N 1
ATOM 2069 C CA . TRP B 1 140 ? -0.69 -16.703 -0.503 1 94.19 140 TRP B CA 1
ATOM 2070 C C . TRP B 1 140 ? -1.527 -17.953 -0.286 1 94.19 140 TRP B C 1
ATOM 2072 O O . TRP B 1 140 ? -1.006 -19.078 -0.329 1 94.19 140 TRP B O 1
ATOM 2082 N N . PHE B 1 141 ? -2.83 -17.797 -0.172 1 92.38 141 PHE B N 1
ATOM 2083 C CA . PHE B 1 141 ? -3.688 -18.969 0.006 1 92.38 141 PHE B CA 1
ATOM 2084 C C . PHE B 1 141 ? -4.562 -19.188 -1.222 1 92.38 141 PHE B C 1
ATOM 2086 O O . PHE B 1 141 ? -5.539 -19.938 -1.167 1 92.38 141 PHE B O 1
ATOM 2093 N N . SER B 1 142 ? -4.207 -18.359 -2.275 1 87.81 142 SER B N 1
ATOM 2094 C CA . SER B 1 142 ? -4.965 -18.547 -3.51 1 87.81 142 SER B CA 1
ATOM 2095 C C . SER B 1 142 ? -4.223 -19.469 -4.48 1 87.81 142 SER B C 1
ATOM 2097 O O . SER B 1 142 ? -3 -19.594 -4.402 1 87.81 142 SER B O 1
#

Radius of gyration: 19.75 Å; Cα contacts (8 Å, |Δi|>4): 342; chains: 2; bounding box: 45×59×50 Å